Protein AF-A0A9N8E388-F1 (afdb_monomer)

pLDDT: mean 74.33, std 22.92, range [29.81, 98.12]

Sequence (323 aa):
MTFHPQQDTEYEIPTVVYIPETTLLSRWDPAPANSETKTVSWRGDSQSSLMSDISAVPESTATPPRAPRRSYSPPPKARKHHEVSRNSGVDIGSVPLVPVEFGSDNGKVVPLMECKSSLSSVLESQAGRPNGQVTAVFCIRREGCGSCRDHGNQLKELYEQFPHLNLFGVIKNAPIKNDAALSEFYSKHFPFPIYRDDQWDTFKFLGNRNLSIWKTLKCGKKLTKRYSDCKIKNALIGGDHFTQGGILLFDKNGMLRYVYYERYGDRLDVDALKWAIRDCEEGPGNNTLLRVERPPKLPKRHVSRDNFDKAVRRPRRRLSPAA

Organism: NCBI:txid568900

Solvent-accessible surface area (backbone atoms only — not comparable to full-atom values): 20342 Å² total; per-residue (Å²): 138,84,86,78,79,78,81,83,75,85,71,84,72,69,52,66,40,80,48,59,71,90,74,53,88,71,77,80,75,77,75,70,99,78,70,88,70,89,75,83,78,82,82,79,90,80,89,80,92,83,84,88,86,86,81,89,76,86,87,79,94,70,86,79,80,84,78,80,85,77,83,84,75,84,79,78,78,86,71,83,74,79,70,77,61,77,82,56,78,59,61,72,53,68,35,58,29,28,42,53,45,77,42,90,69,89,40,43,63,47,70,40,78,89,55,66,37,33,41,44,58,53,41,52,66,52,38,72,39,93,63,32,30,28,38,39,41,35,38,42,59,45,54,38,34,42,66,48,39,54,44,26,42,52,49,50,58,47,40,77,74,32,86,31,50,39,64,33,36,38,30,57,60,57,82,82,84,47,38,63,42,43,40,47,30,30,75,76,26,38,85,47,60,38,25,33,25,72,82,36,50,72,44,40,52,70,61,62,40,67,57,54,67,68,58,52,61,71,32,41,67,62,42,54,52,51,28,57,77,68,72,46,77,58,53,90,75,82,81,73,86,34,63,52,40,33,36,40,34,22,25,54,84,62,46,71,40,38,40,34,54,60,57,89,81,58,76,75,64,58,68,62,50,53,52,52,50,52,52,34,60,62,40,91,80,74,53,81,80,66,74,73,73,65,80,75,77,70,76,77,81,74,74,61,69,75,65,56,67,67,71,70,67,68,79,82,77,76,79,76,84,84,130

Secondary structure (DSSP, 8-state):
--------------SEEE--GGG------PPPTT----------------------------PPPPPP-PPPPPPP--PPP----GGG---GGG-EEEEEEE-TTTT-EEE-TT--EEHHHHHHHHHTSTT--EEEEEEES-TT-HHHHHHHHHHHHHHHH-TTEEEEEEEE----S-HHHHHHIIIII--S-EEEESS-HHHHHTT--B--HHHHHHHHHHHHHHHHHTTPPP--SSS-SSB--EEEEEETTS-EEEEEE--TTS---HHHHHHHHHHHHH-TTS-TTS----S---------THHHHHHH------PPPP-

InterPro domains:
  IPR013766 Thioredoxin domain [PS51352] (91-282)
  IPR032801 Peroxiredoxin-like 2A/B/C [PF13911] (157-263)
  IPR036249 Thioredoxin-like superfamily [SSF52833] (131-278)

Foldseek 3Di:
DDDDDDPPPPDPQPQKAFDDPVNQVPDDDPDPPPDDDPDPDDDDDDDDDDDDDDDDDDDDDDDDDDDDDDDDDDDDPDDPHPPQPPPLVFDQQQQWWWWWDQDPPPRAIDTPPVDIDGNVVVLLSQLPPVLAFKEKEWEQADLQALQSLLQLQLVVVLCVVRVNYHYEYEYEPDPCPDSPSNSCSCVPRHVHIYIYRDPCSLLSSVVQFWDDPVNCVVLVVLSVVVCVVVVHHHDPDDHDPTRWIWMWMAGSSRHTTMIRTDDPSDHPPSLVVVVSRVDSNCDPPPCPPVPDPDSPPDPPPCPPPVVVVVVPPDDPDPDDDDD

Nearest PDB structures (foldseek):
  2yzh-assembly1_D  TM=5.413E-01  e=3.251E-04  Aquifex aeolicus VF5
  4af2-assembly1_A  TM=5.109E-01  e=1.859E-02  Escherichia coli
  7aoi-assembly1_Ag  TM=4.912E-01  e=1.271E+00  Trypanosoma brucei
  7odr-assembly1_b  TM=4.033E-01  e=1.613E+00  Homo sapiens
  8oy6-assembly2_B  TM=3.335E-01  e=4.355E-01  Methanosarcina mazei Go1

Radius of gyration: 23.89 Å; Cα contacts (8 Å, |Δi|>4): 382; chains: 1; bounding box: 77×56×88 Å

Structure (mmCIF, N/CA/C/O backbone):
data_AF-A0A9N8E388-F1
#
_entry.id   AF-A0A9N8E388-F1
#
loop_
_atom_site.group_PDB
_atom_site.id
_atom_site.type_symbol
_atom_site.label_atom_id
_atom_site.label_alt_id
_atom_site.label_comp_id
_atom_site.label_asym_id
_atom_site.label_entity_id
_atom_site.label_seq_id
_atom_site.pdbx_PDB_ins_code
_atom_site.Cartn_x
_atom_site.Cartn_y
_atom_site.Cartn_z
_atom_site.occupancy
_atom_site.B_iso_or_equiv
_atom_site.auth_seq_id
_atom_site.auth_comp_id
_atom_site.auth_asym_id
_atom_site.auth_atom_id
_atom_site.pdbx_PDB_model_num
ATOM 1 N N . MET A 1 1 ? 34.944 -28.537 0.523 1.00 42.84 1 MET A N 1
ATOM 2 C CA . MET A 1 1 ? 33.803 -27.754 1.043 1.00 42.84 1 MET A CA 1
ATOM 3 C C . MET A 1 1 ? 32.580 -28.069 0.197 1.00 42.84 1 MET A C 1
ATOM 5 O O . MET A 1 1 ? 32.498 -27.622 -0.937 1.00 42.84 1 MET A O 1
ATOM 9 N N . THR A 1 2 ? 31.685 -28.910 0.702 1.00 33.47 2 THR A N 1
ATOM 10 C CA . THR A 1 2 ? 30.420 -29.281 0.055 1.00 33.47 2 THR A CA 1
ATOM 11 C C . THR A 1 2 ? 29.342 -28.285 0.473 1.00 33.47 2 THR A C 1
ATOM 13 O O . THR A 1 2 ? 28.989 -28.197 1.645 1.00 33.47 2 THR A O 1
ATOM 16 N N . PHE A 1 3 ? 28.844 -27.499 -0.481 1.00 30.95 3 PHE A N 1
ATOM 17 C CA . PHE A 1 3 ? 27.680 -26.638 -0.281 1.00 30.95 3 PHE A CA 1
ATOM 18 C C . PHE A 1 3 ? 26.434 -27.525 -0.189 1.00 30.95 3 PHE A C 1
ATOM 20 O O . PHE A 1 3 ? 26.051 -28.156 -1.174 1.00 30.95 3 PHE A O 1
ATOM 27 N N . HIS A 1 4 ? 25.800 -27.581 0.981 1.00 29.81 4 HIS A N 1
ATOM 28 C CA . HIS A 1 4 ? 24.459 -28.143 1.109 1.00 29.81 4 HIS A CA 1
ATOM 29 C C . HIS A 1 4 ? 23.441 -27.048 0.758 1.00 29.81 4 HIS A C 1
ATOM 31 O O . HIS A 1 4 ? 23.354 -26.060 1.489 1.00 29.81 4 HIS A O 1
ATOM 37 N N . PRO A 1 5 ? 22.687 -27.168 -0.350 1.00 35.00 5 PRO A N 1
ATOM 38 C CA . PRO A 1 5 ? 21.630 -26.219 -0.657 1.00 35.00 5 PRO A CA 1
ATOM 39 C C . PRO A 1 5 ? 20.547 -26.308 0.422 1.00 35.00 5 PRO A C 1
ATOM 41 O O . PRO A 1 5 ? 20.029 -27.387 0.717 1.00 35.00 5 PRO A O 1
ATOM 44 N N . GLN A 1 6 ? 20.221 -25.159 1.012 1.00 33.94 6 GLN A N 1
ATOM 45 C CA . GLN A 1 6 ? 19.081 -25.003 1.906 1.00 33.94 6 GLN A CA 1
ATOM 46 C C . GLN A 1 6 ? 17.828 -25.463 1.143 1.00 33.94 6 GLN A C 1
ATOM 48 O O . GLN A 1 6 ? 17.552 -24.977 0.046 1.00 33.94 6 GLN A O 1
ATOM 53 N N . GLN A 1 7 ? 17.117 -26.463 1.668 1.00 32.66 7 GLN A N 1
ATOM 54 C CA . GLN A 1 7 ? 15.894 -26.957 1.041 1.00 32.66 7 GLN A CA 1
ATOM 55 C C . GLN A 1 7 ? 14.805 -25.886 1.165 1.00 32.66 7 GLN A C 1
ATOM 57 O O . GLN A 1 7 ? 14.162 -25.759 2.208 1.00 32.66 7 GLN A O 1
ATOM 62 N N . ASP A 1 8 ? 14.598 -25.131 0.085 1.00 37.66 8 ASP A N 1
ATOM 63 C CA . ASP A 1 8 ? 13.437 -24.264 -0.113 1.00 37.66 8 ASP A CA 1
ATOM 64 C C . ASP A 1 8 ? 12.175 -25.138 -0.159 1.00 37.66 8 ASP A C 1
ATOM 66 O O . ASP A 1 8 ? 11.721 -25.593 -1.210 1.00 37.66 8 ASP A O 1
ATOM 70 N N . THR A 1 9 ? 11.608 -25.426 1.008 1.00 40.44 9 THR A N 1
ATOM 71 C CA . THR A 1 9 ? 10.282 -26.032 1.099 1.00 40.44 9 THR A CA 1
ATOM 72 C C . THR A 1 9 ? 9.258 -24.955 0.742 1.00 40.44 9 THR A C 1
ATOM 74 O O . THR A 1 9 ? 8.966 -24.057 1.529 1.00 40.44 9 THR A O 1
ATOM 77 N N . GLU A 1 10 ? 8.739 -25.003 -0.492 1.00 45.91 10 GLU A N 1
ATOM 78 C CA . GLU A 1 10 ? 7.668 -24.118 -0.967 1.00 45.91 10 GLU A CA 1
ATOM 79 C C . GLU A 1 10 ? 6.364 -24.407 -0.203 1.00 45.91 10 GLU A C 1
ATOM 81 O O . GLU A 1 10 ? 5.485 -25.143 -0.656 1.00 45.91 10 GLU A O 1
ATOM 86 N N . TYR A 1 11 ? 6.211 -23.819 0.980 1.00 47.59 11 TYR A N 1
ATOM 87 C CA . TYR A 1 11 ? 4.919 -23.765 1.650 1.00 47.59 11 TYR A CA 1
ATOM 88 C C . TYR A 1 11 ? 4.039 -22.714 0.959 1.00 47.59 11 TYR A C 1
ATOM 90 O O . TYR A 1 11 ? 4.364 -21.528 0.906 1.00 47.59 11 TYR A O 1
ATOM 98 N N . GLU A 1 12 ? 2.897 -23.145 0.415 1.00 57.31 12 GLU A N 1
ATOM 99 C CA . GLU A 1 12 ? 1.854 -22.241 -0.083 1.00 57.31 12 GLU A CA 1
ATOM 100 C C . GLU A 1 12 ? 1.223 -21.485 1.099 1.00 57.31 12 GLU A C 1
ATOM 102 O O . GLU A 1 12 ? 0.247 -21.946 1.697 1.00 57.31 12 GLU A O 1
ATOM 107 N N . ILE A 1 13 ? 1.775 -20.320 1.441 1.00 53.75 13 ILE A N 1
ATOM 108 C CA . ILE A 1 13 ? 1.192 -19.418 2.440 1.00 53.75 13 ILE A CA 1
ATOM 109 C C . ILE A 1 13 ? -0.169 -18.936 1.906 1.00 53.75 13 ILE A C 1
ATOM 111 O O . ILE A 1 13 ? -0.221 -18.449 0.768 1.00 53.75 13 ILE A O 1
ATOM 115 N N . PRO A 1 14 ? -1.279 -19.083 2.658 1.00 56.09 14 PRO A N 1
ATOM 116 C CA . PRO A 1 14 ? -2.571 -18.534 2.253 1.00 56.09 14 PRO A CA 1
ATOM 117 C C . PRO A 1 14 ? -2.446 -17.034 1.974 1.00 56.09 14 PRO A C 1
ATOM 119 O O . PRO A 1 14 ? -1.767 -16.315 2.700 1.00 56.09 14 PRO A O 1
ATOM 122 N N . THR A 1 15 ? -3.050 -16.578 0.875 1.00 74.38 15 THR A N 1
ATOM 123 C CA . THR A 1 15 ? -2.858 -15.206 0.390 1.00 74.38 15 THR A CA 1
ATOM 124 C C . THR A 1 15 ? -3.391 -14.173 1.377 1.00 74.38 15 THR A C 1
ATOM 126 O O . THR A 1 15 ? -2.763 -13.138 1.546 1.00 74.38 15 THR A O 1
ATOM 129 N N . VAL A 1 16 ? -4.504 -14.484 2.048 1.00 78.94 16 VAL A N 1
ATOM 130 C CA . VAL A 1 16 ? -5.107 -13.685 3.120 1.00 78.94 16 VAL A CA 1
ATOM 131 C C . VAL A 1 16 ? -5.056 -14.493 4.410 1.00 78.94 16 VAL A C 1
ATOM 133 O O . VAL A 1 16 ? -5.472 -15.656 4.432 1.00 78.94 16 VAL A O 1
ATOM 136 N N . VAL A 1 17 ? -4.546 -13.881 5.474 1.00 83.00 17 VAL A N 1
ATOM 137 C CA . VAL A 1 17 ? -4.451 -14.471 6.810 1.00 83.00 17 VAL A CA 1
ATOM 138 C C . VAL A 1 17 ? -5.286 -13.644 7.774 1.00 83.00 17 VAL A C 1
ATOM 140 O O . VAL A 1 17 ? -5.082 -12.439 7.879 1.00 83.00 17 VAL A O 1
ATOM 143 N N . TYR A 1 18 ? -6.227 -14.298 8.455 1.00 83.69 18 TYR A N 1
ATOM 144 C CA . TYR A 1 18 ? -7.001 -13.707 9.544 1.00 83.69 18 TYR A CA 1
ATOM 145 C C . TYR A 1 18 ? -6.153 -13.618 10.813 1.00 83.69 18 TYR A C 1
ATOM 147 O O . TYR A 1 18 ? -5.480 -14.590 11.173 1.00 83.69 18 TYR A O 1
ATOM 155 N N . ILE A 1 19 ? -6.219 -12.475 11.490 1.00 78.56 19 ILE A N 1
ATOM 156 C CA . ILE A 1 19 ? -5.588 -12.235 12.784 1.00 78.56 19 ILE A CA 1
ATOM 157 C C . ILE A 1 19 ? -6.694 -12.234 13.845 1.00 78.56 19 ILE A C 1
ATOM 159 O O . ILE A 1 19 ? -7.501 -11.306 13.870 1.00 78.56 19 ILE A O 1
ATOM 163 N N . PRO A 1 20 ? -6.783 -13.264 14.706 1.00 72.50 20 PRO A N 1
ATOM 164 C CA . PRO A 1 20 ? -7.783 -13.268 15.763 1.00 72.50 20 PRO A CA 1
ATOM 165 C C . PRO A 1 20 ? -7.450 -12.206 16.813 1.00 72.50 20 PRO A C 1
ATOM 167 O O . PRO A 1 20 ? -6.282 -11.997 17.141 1.00 72.50 20 PRO A O 1
ATOM 170 N N . GLU A 1 21 ? -8.486 -11.588 17.384 1.00 65.31 21 GLU A N 1
ATOM 171 C CA . GLU A 1 21 ? -8.380 -10.494 18.365 1.00 65.31 21 GLU A CA 1
ATOM 172 C C . GLU A 1 21 ? -7.495 -10.870 19.567 1.00 65.31 21 GLU A C 1
ATOM 174 O O . GLU A 1 21 ? -6.675 -10.078 20.017 1.00 65.31 21 GLU A O 1
ATOM 179 N N . THR A 1 22 ? -7.545 -12.132 20.006 1.00 61.56 22 THR A N 1
ATOM 180 C CA . THR A 1 22 ? -6.713 -12.662 21.103 1.00 61.56 22 THR A CA 1
ATOM 181 C C . THR A 1 22 ? -5.209 -12.667 20.810 1.00 61.56 22 THR A C 1
ATOM 183 O O . THR A 1 22 ? -4.402 -12.862 21.717 1.00 61.56 22 THR A O 1
ATOM 186 N N . THR A 1 23 ? -4.807 -12.479 19.549 1.00 56.19 23 THR A N 1
ATOM 187 C CA . THR A 1 23 ? -3.394 -12.406 19.148 1.00 56.19 23 THR A CA 1
ATOM 188 C C . THR A 1 23 ? -2.824 -10.997 19.277 1.00 56.19 23 THR A C 1
ATOM 190 O O . THR A 1 23 ? -1.608 -10.858 19.394 1.00 56.19 23 THR A O 1
ATOM 193 N N . LEU A 1 24 ? -3.680 -9.975 19.308 1.00 57.28 24 LEU A N 1
ATOM 194 C CA . LEU A 1 24 ? -3.303 -8.567 19.385 1.00 57.28 24 LEU A CA 1
ATOM 195 C C . LEU A 1 24 ? -3.504 -8.065 20.821 1.00 57.28 24 LEU A C 1
ATOM 197 O O . LEU A 1 24 ? -4.470 -7.377 21.127 1.00 57.28 24 LEU A O 1
ATOM 201 N N . LEU A 1 25 ? -2.601 -8.441 21.729 1.00 40.97 25 LEU A N 1
ATOM 202 C CA . LEU A 1 25 ? -2.662 -8.049 23.148 1.00 40.97 25 LEU A CA 1
ATOM 203 C C . LEU A 1 25 ? -2.158 -6.618 23.434 1.00 40.97 25 LEU A C 1
ATOM 205 O O . LEU A 1 25 ? -1.716 -6.325 24.541 1.00 40.97 25 LEU A O 1
ATOM 209 N N . SER A 1 26 ? -2.287 -5.707 22.474 1.00 46.31 26 SER A N 1
ATOM 210 C CA . SER A 1 26 ? -2.351 -4.268 22.737 1.00 46.31 26 SER A CA 1
ATOM 211 C C . SER A 1 26 ? -3.694 -3.771 22.216 1.00 46.31 26 SER A C 1
ATOM 213 O O . SER A 1 26 ? -3.826 -3.298 21.090 1.00 46.31 26 SER A O 1
ATOM 215 N N . ARG A 1 27 ? -4.739 -3.947 23.032 1.00 47.22 27 ARG A N 1
ATOM 216 C CA . ARG A 1 27 ? -6.011 -3.271 22.785 1.00 47.22 27 ARG A CA 1
ATOM 217 C C . ARG A 1 27 ? -5.717 -1.777 22.868 1.00 47.22 27 ARG A C 1
ATOM 219 O O . ARG A 1 27 ? -5.269 -1.295 23.904 1.00 47.22 27 ARG A O 1
ATOM 226 N N . TRP A 1 28 ? -5.872 -1.085 21.750 1.00 48.62 28 TRP A N 1
ATOM 227 C CA . TRP A 1 28 ? -5.819 0.363 21.733 1.00 48.62 28 TRP A CA 1
ATOM 228 C C . TRP A 1 28 ? -7.119 0.861 22.363 1.00 48.62 28 TRP A C 1
ATOM 230 O O . TRP A 1 28 ? -8.200 0.620 21.825 1.00 48.62 28 TRP A O 1
ATOM 240 N N . ASP A 1 29 ? -7.017 1.481 23.536 1.00 47.06 29 ASP A N 1
ATOM 241 C CA . ASP A 1 29 ? -8.126 2.232 24.106 1.00 47.06 29 ASP A CA 1
ATOM 242 C C . ASP A 1 29 ? -8.149 3.593 23.397 1.00 47.06 29 ASP A C 1
ATOM 244 O O . ASP A 1 29 ? -7.176 4.346 23.526 1.00 47.06 29 ASP A O 1
ATOM 248 N N . PRO A 1 30 ? -9.198 3.921 22.618 1.00 45.09 30 PRO A N 1
ATOM 249 C CA . PRO A 1 30 ? -9.295 5.229 21.996 1.00 45.09 30 PRO A CA 1
ATOM 250 C C . PRO A 1 30 ? -9.172 6.312 23.061 1.00 45.09 30 PRO A C 1
ATOM 252 O O . PRO A 1 30 ? -9.880 6.281 24.072 1.00 45.09 30 PRO A O 1
ATOM 255 N N . ALA A 1 31 ? -8.277 7.277 22.831 1.00 38.03 31 ALA A N 1
ATOM 256 C CA . ALA A 1 31 ? -8.221 8.471 23.658 1.00 38.03 31 ALA A CA 1
ATOM 257 C C . ALA A 1 31 ? -9.630 9.098 23.708 1.00 38.03 31 ALA A C 1
ATOM 259 O O . ALA A 1 31 ? -10.324 9.117 22.683 1.00 38.03 31 ALA A O 1
ATOM 260 N N . PRO A 1 32 ? -10.092 9.580 24.876 1.00 39.53 32 PRO A N 1
ATOM 261 C CA . PRO A 1 32 ? -11.394 10.229 24.973 1.00 39.53 32 PRO A CA 1
ATOM 262 C C . PRO A 1 32 ? -11.470 11.351 23.935 1.00 39.53 32 PRO A C 1
ATOM 264 O O . PRO A 1 32 ? -10.478 12.050 23.723 1.00 39.53 32 PRO A O 1
ATOM 267 N N . ALA A 1 33 ? -12.635 11.511 23.300 1.00 40.50 33 ALA A N 1
ATOM 268 C CA . ALA A 1 33 ? -12.911 12.359 22.130 1.00 40.50 33 ALA A CA 1
ATOM 269 C C . ALA A 1 33 ? -12.681 13.883 22.323 1.00 40.50 33 ALA A C 1
ATOM 271 O O . ALA A 1 33 ? -13.230 14.701 21.590 1.00 40.50 33 ALA A O 1
ATOM 272 N N . ASN A 1 34 ? -11.876 14.275 23.309 1.00 39.25 34 ASN A N 1
ATOM 273 C CA . ASN A 1 34 ? -11.725 15.621 23.834 1.00 39.25 34 ASN A CA 1
ATOM 274 C C . ASN A 1 34 ? -10.286 16.152 23.672 1.00 39.25 34 ASN A C 1
ATOM 276 O O . ASN A 1 34 ? -9.997 17.250 24.140 1.00 39.25 34 ASN A O 1
ATOM 280 N N . SER A 1 35 ? -9.360 15.397 23.066 1.00 38.34 35 SER A N 1
ATOM 281 C CA . SER A 1 35 ? -8.012 15.899 22.776 1.00 38.34 35 SER A CA 1
ATOM 282 C C . SER A 1 35 ? -8.005 16.664 21.451 1.00 38.34 35 SER A C 1
ATOM 284 O O . SER A 1 35 ? -8.210 16.069 20.394 1.00 38.34 35 SER A O 1
ATOM 286 N N . GLU A 1 36 ? -7.750 17.972 21.499 1.00 37.44 36 GLU A N 1
ATOM 287 C CA . GLU A 1 36 ? -7.559 18.828 20.322 1.00 37.44 36 GLU A CA 1
ATOM 288 C C . GLU A 1 36 ? -6.321 18.394 19.517 1.00 37.44 36 GLU A C 1
ATOM 290 O O . GLU A 1 36 ? -5.212 18.903 19.683 1.00 37.44 36 GLU A O 1
ATOM 295 N N . THR A 1 37 ? -6.485 17.436 18.611 1.00 40.16 37 THR A N 1
ATOM 296 C CA . THR A 1 37 ? -5.501 17.172 17.560 1.00 40.16 37 THR A CA 1
ATOM 297 C C . THR A 1 37 ? -5.635 18.240 16.480 1.00 40.16 37 THR A C 1
ATOM 299 O O . THR A 1 37 ? -6.716 18.412 15.917 1.00 40.16 37 THR A O 1
ATOM 302 N N . LYS A 1 38 ? -4.541 18.943 16.152 1.00 36.78 38 LYS A N 1
ATOM 303 C CA . LYS A 1 38 ? -4.468 19.816 14.968 1.00 36.78 38 LYS A CA 1
ATOM 304 C C . LYS A 1 38 ? -4.663 18.969 13.709 1.00 36.78 38 LYS A C 1
ATOM 306 O O . LYS A 1 38 ? -3.724 18.359 13.205 1.00 36.78 38 LYS A O 1
ATOM 311 N N . THR A 1 39 ? -5.892 18.921 13.215 1.00 37.78 39 THR A N 1
ATOM 312 C CA . THR A 1 39 ? -6.255 18.213 11.991 1.00 37.78 39 THR A CA 1
ATOM 313 C C . THR A 1 39 ? -5.678 18.961 10.792 1.00 37.78 39 THR A C 1
ATOM 315 O O . THR A 1 39 ? -6.103 20.072 10.477 1.00 37.78 39 THR A O 1
ATOM 318 N N . VAL A 1 40 ? -4.710 18.364 10.098 1.00 39.12 40 VAL A N 1
ATOM 319 C CA . VAL A 1 40 ? -4.288 18.840 8.774 1.00 39.12 40 VAL A CA 1
ATOM 320 C C . VAL A 1 40 ? -5.409 18.483 7.797 1.00 39.12 40 VAL A C 1
ATOM 322 O O . VAL A 1 40 ? -5.609 17.314 7.464 1.00 39.12 40 VAL A O 1
ATOM 325 N N . SER A 1 41 ? -6.211 19.474 7.396 1.00 37.25 41 SER A N 1
ATOM 326 C CA . SER A 1 41 ? -7.317 19.250 6.464 1.00 37.25 41 SER A CA 1
ATOM 327 C C . SER A 1 41 ? -6.773 19.046 5.050 1.00 37.25 41 SER A C 1
ATOM 329 O O . SER A 1 41 ? -6.273 19.985 4.430 1.00 37.25 41 SER A O 1
ATOM 331 N N . TRP A 1 42 ? -6.913 17.838 4.516 1.00 39.81 42 TRP A N 1
ATOM 332 C CA . TRP A 1 42 ? -6.645 17.551 3.110 1.00 39.81 42 TRP A CA 1
ATOM 333 C C . TRP A 1 42 ? -7.833 18.036 2.269 1.00 39.81 42 TRP A C 1
ATOM 335 O O . TRP A 1 42 ? -8.851 17.351 2.183 1.00 39.81 42 TRP A O 1
ATOM 345 N N . ARG A 1 43 ? -7.736 19.228 1.665 1.00 32.38 43 ARG A N 1
ATOM 346 C CA . ARG A 1 43 ? -8.696 19.667 0.639 1.00 32.38 43 ARG A CA 1
ATOM 347 C C . ARG A 1 43 ? -8.290 19.077 -0.707 1.00 32.38 43 ARG A C 1
ATOM 349 O O . ARG A 1 43 ? -7.409 19.599 -1.379 1.00 32.38 43 ARG A O 1
ATOM 356 N N . GLY A 1 44 ? -8.923 17.970 -1.078 1.00 35.00 44 GLY A N 1
ATOM 357 C CA . GLY A 1 44 ? -8.998 17.546 -2.471 1.00 35.00 44 GLY A CA 1
ATOM 358 C C . GLY A 1 44 ? -10.199 18.226 -3.116 1.00 35.00 44 GLY A C 1
ATOM 359 O O . GLY A 1 44 ? -11.330 17.805 -2.886 1.00 35.00 44 GLY A O 1
ATOM 360 N N . ASP A 1 45 ? -9.967 19.283 -3.890 1.00 33.69 45 ASP A N 1
ATOM 361 C CA . ASP A 1 45 ? -11.013 19.895 -4.705 1.00 33.69 45 ASP A CA 1
ATOM 362 C C . ASP A 1 45 ? -11.292 18.997 -5.916 1.00 33.69 45 ASP A C 1
ATOM 364 O O . ASP A 1 45 ? -10.443 18.772 -6.779 1.00 33.69 45 ASP A O 1
ATOM 368 N N . SER A 1 46 ? -12.494 18.430 -5.976 1.00 35.38 46 SER A N 1
ATOM 369 C CA . SER A 1 46 ? -13.011 17.727 -7.152 1.00 35.38 46 SER A CA 1
ATOM 370 C C . SER A 1 46 ? -14.524 17.932 -7.216 1.00 35.38 46 SER A C 1
ATOM 372 O O . SER A 1 46 ? -15.292 17.172 -6.633 1.00 35.38 46 SER A O 1
ATOM 374 N N . GLN A 1 47 ? -14.957 18.997 -7.899 1.00 36.69 47 GLN A N 1
ATOM 375 C CA . GLN A 1 47 ? -16.356 19.224 -8.268 1.00 36.69 47 GLN A CA 1
ATOM 376 C C . GLN A 1 47 ? -16.610 18.845 -9.735 1.00 36.69 47 GLN A C 1
ATOM 378 O O . GLN A 1 47 ? -15.899 19.294 -10.631 1.00 36.69 47 GLN A O 1
ATOM 383 N N . SER A 1 48 ? -17.660 18.057 -9.970 1.00 37.22 48 SER A N 1
ATOM 384 C CA . SER A 1 48 ? -18.693 18.206 -11.025 1.00 37.22 48 SER A CA 1
ATOM 385 C C . SER A 1 48 ? -19.588 16.956 -10.947 1.00 37.22 48 SER A C 1
ATOM 387 O O . SER A 1 48 ? -19.111 15.839 -11.088 1.00 37.22 48 SER A O 1
ATOM 389 N N . SER A 1 49 ? -20.808 17.028 -10.406 1.00 42.22 49 SER A N 1
ATOM 390 C CA . SER A 1 49 ? -22.051 17.544 -11.006 1.00 42.22 49 SER A CA 1
ATOM 391 C C . SER A 1 49 ? -22.370 16.923 -12.368 1.00 42.22 49 SER A C 1
ATOM 393 O O . SER A 1 49 ? -21.836 17.373 -13.377 1.00 42.22 49 SER A O 1
ATOM 395 N N . LEU A 1 50 ? -23.272 15.931 -12.380 1.00 40.72 50 LEU A N 1
ATOM 396 C CA . LEU A 1 50 ? -24.196 15.666 -13.490 1.00 40.72 50 LEU A CA 1
ATOM 397 C C . LEU A 1 50 ? -25.372 14.775 -13.037 1.00 40.72 50 LEU A C 1
ATOM 399 O O . LEU A 1 50 ? -25.230 13.582 -12.804 1.00 40.72 50 LEU A O 1
ATOM 403 N N . MET A 1 51 ? -26.501 15.465 -12.874 1.00 34.16 51 MET A N 1
ATOM 404 C CA . MET A 1 51 ? -27.894 15.156 -13.225 1.00 34.16 51 MET A CA 1
ATOM 405 C C . MET A 1 51 ? -28.516 13.767 -12.976 1.00 34.16 51 MET A C 1
ATOM 407 O O . MET A 1 51 ? -28.133 12.732 -13.511 1.00 34.16 51 MET A O 1
ATOM 411 N N . SER A 1 52 ? -29.600 13.877 -12.209 1.00 45.91 52 SER A N 1
ATOM 412 C CA . SER A 1 52 ? -30.838 13.107 -12.126 1.00 45.91 52 SER A CA 1
ATOM 413 C C . SER A 1 52 ? -31.413 12.590 -13.451 1.00 45.91 52 SER A C 1
ATOM 415 O O . SER A 1 52 ? -31.431 13.316 -14.439 1.00 45.91 52 SER A O 1
ATOM 417 N N . ASP A 1 53 ? -31.934 11.357 -13.424 1.00 39.50 53 ASP A N 1
ATOM 418 C CA . ASP A 1 53 ? -33.356 11.027 -13.659 1.00 39.50 53 ASP A CA 1
ATOM 419 C C . ASP A 1 53 ? -33.546 9.498 -13.614 1.00 39.50 53 ASP A C 1
ATOM 421 O O . ASP A 1 53 ? -33.071 8.764 -14.480 1.00 39.50 53 ASP A O 1
ATOM 425 N N . ILE A 1 54 ? -34.238 8.992 -12.585 1.00 42.56 54 ILE A N 1
ATOM 426 C CA . ILE A 1 54 ? -34.590 7.568 -12.457 1.00 42.56 54 ILE A CA 1
ATOM 427 C C . ILE A 1 54 ? -36.097 7.437 -12.670 1.00 42.56 54 ILE A C 1
ATOM 429 O O . ILE A 1 54 ? -36.897 7.797 -11.809 1.00 42.56 54 ILE A O 1
ATOM 433 N N . SER A 1 55 ? -36.472 6.912 -13.836 1.00 45.16 55 SER A N 1
ATOM 434 C CA . SER A 1 55 ? -37.834 6.465 -14.129 1.00 45.16 55 SER A CA 1
ATOM 435 C C . SER A 1 55 ? -38.094 5.103 -13.482 1.00 45.16 55 SER A C 1
ATOM 437 O O . SER A 1 55 ? -37.277 4.188 -13.582 1.00 45.16 55 SER A O 1
ATOM 439 N N . ALA A 1 56 ? -39.246 4.979 -12.824 1.00 42.84 56 ALA A N 1
ATOM 440 C CA . ALA A 1 56 ? -39.715 3.750 -12.199 1.00 42.84 56 ALA A CA 1
ATOM 441 C C . ALA A 1 56 ? -40.007 2.656 -13.245 1.00 42.84 56 ALA A C 1
ATOM 443 O O . ALA A 1 56 ? -40.675 2.903 -14.250 1.00 42.84 56 ALA A O 1
ATOM 444 N N . VAL A 1 57 ? -39.529 1.438 -12.981 1.00 53.88 57 VAL A N 1
ATOM 445 C CA . VAL A 1 57 ? -39.804 0.221 -13.762 1.00 53.88 57 VAL A CA 1
ATOM 446 C C . VAL A 1 57 ? -40.804 -0.640 -12.977 1.00 53.88 57 VAL A C 1
ATOM 448 O O . VAL A 1 57 ? -40.635 -0.772 -11.763 1.00 53.88 57 VAL A O 1
ATOM 451 N N . PRO A 1 58 ? -41.834 -1.229 -13.615 1.00 48.97 58 PRO A N 1
ATOM 452 C CA . PRO A 1 58 ? -42.813 -2.056 -12.921 1.00 48.97 58 PRO A CA 1
ATOM 453 C C . PRO A 1 58 ? -42.236 -3.403 -12.468 1.00 48.97 58 PRO A C 1
ATOM 455 O O . PRO A 1 58 ? -41.442 -4.051 -13.152 1.00 48.97 58 PRO A O 1
ATOM 458 N N . GLU A 1 59 ? -42.686 -3.805 -11.286 1.00 42.44 59 GLU A N 1
ATOM 459 C CA . GLU A 1 59 ? -42.293 -4.989 -10.534 1.00 42.44 59 GLU A CA 1
ATOM 460 C C . GLU A 1 59 ? -42.838 -6.268 -11.199 1.00 42.44 59 GLU A C 1
ATOM 462 O O . GLU A 1 59 ? -44.046 -6.488 -11.284 1.00 42.44 59 GLU A O 1
ATOM 467 N N . SER A 1 60 ? -41.938 -7.112 -11.714 1.00 50.78 60 SER A N 1
ATOM 468 C CA . SER A 1 60 ? -42.268 -8.398 -12.339 1.00 50.78 60 SER A CA 1
ATOM 469 C C . SER A 1 60 ? -42.159 -9.531 -11.316 1.00 50.78 60 SER A C 1
ATOM 471 O O . SER A 1 60 ? -41.063 -9.972 -10.966 1.00 50.78 60 SER A O 1
ATOM 473 N N . THR A 1 61 ? -43.303 -10.052 -10.881 1.00 49.50 61 THR A N 1
ATOM 474 C CA . THR A 1 61 ? -43.438 -11.220 -10.003 1.00 49.50 61 THR A CA 1
ATOM 475 C C . THR A 1 61 ? -43.239 -12.528 -10.779 1.00 49.50 61 THR A C 1
ATOM 477 O O . THR A 1 61 ? -44.186 -13.168 -11.225 1.00 49.50 61 THR A O 1
ATOM 480 N N . ALA A 1 62 ? -41.986 -12.968 -10.921 1.00 57.50 62 ALA A N 1
ATOM 481 C CA . ALA A 1 62 ? -41.669 -14.316 -11.398 1.00 57.50 62 ALA A CA 1
ATOM 482 C C . ALA A 1 62 ? -40.783 -15.053 -10.385 1.00 57.50 62 ALA A C 1
ATOM 484 O O . ALA A 1 62 ? -39.671 -14.630 -10.072 1.00 57.50 62 ALA A O 1
ATOM 485 N N . THR A 1 63 ? -41.288 -16.169 -9.859 1.00 59.72 63 THR A N 1
ATOM 486 C CA . THR A 1 63 ? -40.576 -17.027 -8.906 1.00 59.72 63 THR A CA 1
ATOM 487 C C . THR A 1 63 ? -39.436 -17.774 -9.614 1.00 59.72 63 THR A C 1
ATOM 489 O O . THR A 1 63 ? -39.692 -18.454 -10.611 1.00 59.72 63 THR A O 1
ATOM 492 N N . PRO A 1 64 ? -38.180 -17.699 -9.134 1.00 53.84 64 PRO A N 1
ATOM 493 C CA . PRO A 1 64 ? -37.063 -18.367 -9.791 1.00 53.84 64 PRO A CA 1
ATOM 494 C C . PRO A 1 64 ? -37.075 -19.888 -9.544 1.00 53.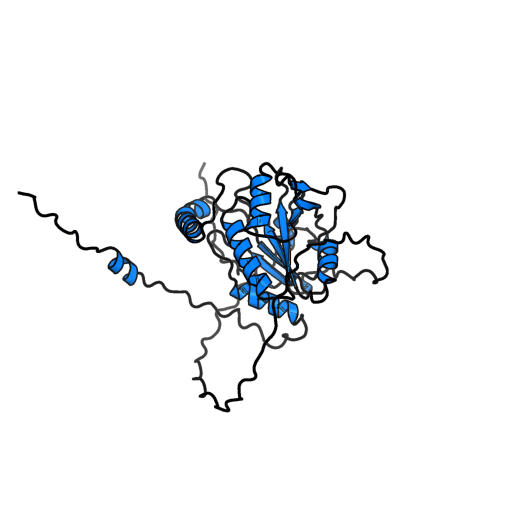84 64 PRO A C 1
ATOM 496 O O . PRO A 1 64 ? -37.458 -20.346 -8.462 1.00 53.84 64 PRO A O 1
ATOM 499 N N . PRO A 1 65 ? -36.621 -20.696 -10.521 1.00 54.25 65 PRO A N 1
ATOM 500 C CA . PRO A 1 65 ? -36.554 -22.143 -10.388 1.00 54.25 65 PRO A CA 1
ATOM 501 C C . PRO A 1 65 ? -35.526 -22.571 -9.334 1.00 54.25 65 PRO A C 1
ATOM 503 O O . PRO A 1 65 ? -34.429 -22.023 -9.210 1.00 54.25 65 PRO A O 1
ATOM 506 N N . ARG A 1 66 ? -35.905 -23.601 -8.575 1.00 46.16 66 ARG A N 1
ATOM 507 C CA . ARG A 1 66 ? -35.143 -24.179 -7.465 1.00 46.16 66 ARG A CA 1
ATOM 508 C C . ARG A 1 66 ? -33.805 -24.736 -7.967 1.00 46.16 66 ARG A C 1
ATOM 510 O O . ARG A 1 66 ? -33.777 -25.683 -8.751 1.00 46.16 66 ARG A O 1
ATOM 517 N N . ALA A 1 67 ? -32.701 -24.156 -7.501 1.00 44.66 67 ALA A N 1
ATOM 518 C CA . ALA A 1 67 ? -31.355 -24.572 -7.885 1.00 44.66 67 ALA A CA 1
ATOM 519 C C . ALA A 1 67 ? -31.059 -26.035 -7.472 1.00 44.66 67 ALA A C 1
ATOM 521 O O . ALA A 1 67 ? -31.476 -26.467 -6.390 1.00 44.66 67 ALA A O 1
ATOM 522 N N . PRO A 1 68 ? -30.319 -26.806 -8.293 1.00 47.47 68 PRO A N 1
ATOM 523 C CA . PRO A 1 68 ? -29.974 -28.188 -7.985 1.00 47.47 68 PRO A CA 1
ATOM 524 C C . PRO A 1 68 ? -29.059 -28.281 -6.757 1.00 47.47 68 PRO A C 1
ATOM 526 O O . PRO A 1 68 ? -28.084 -27.537 -6.620 1.00 47.47 68 PRO A O 1
ATOM 529 N N . ARG A 1 69 ? -29.370 -29.237 -5.870 1.00 37.88 69 ARG A N 1
ATOM 530 C CA . ARG A 1 69 ? -28.565 -29.574 -4.688 1.00 37.88 69 ARG A CA 1
ATOM 531 C C . ARG A 1 69 ? -27.155 -29.976 -5.124 1.00 37.88 69 ARG A C 1
ATOM 533 O O . ARG A 1 69 ? -26.965 -31.021 -5.739 1.00 37.88 69 ARG A O 1
ATOM 540 N N . ARG A 1 70 ? -26.163 -29.149 -4.786 1.00 37.28 70 ARG A N 1
ATOM 541 C CA . ARG A 1 70 ? -24.745 -29.480 -4.963 1.00 37.28 70 ARG A CA 1
ATOM 542 C C . ARG A 1 70 ? -24.341 -30.548 -3.949 1.00 37.28 70 ARG A C 1
ATOM 544 O O . ARG A 1 70 ? -24.543 -30.378 -2.750 1.00 37.28 70 ARG A O 1
ATOM 551 N N . SER A 1 71 ? -23.771 -31.642 -4.448 1.00 35.19 71 SER A N 1
ATOM 552 C CA . SER A 1 71 ? -23.160 -32.698 -3.644 1.00 35.19 71 SER A CA 1
ATOM 553 C C . SER A 1 71 ? -21.933 -32.160 -2.908 1.00 35.19 71 SER A C 1
ATOM 555 O O . SER A 1 71 ? -21.042 -31.567 -3.520 1.00 35.19 71 SER A O 1
ATOM 557 N N . TYR A 1 72 ? -21.902 -32.376 -1.599 1.00 37.84 72 TYR A N 1
ATOM 558 C CA . TYR A 1 72 ? -20.848 -31.923 -0.702 1.00 37.84 72 TYR A CA 1
ATOM 559 C C . TYR A 1 72 ? -19.623 -32.845 -0.818 1.00 37.84 72 TYR A C 1
ATOM 561 O O . TYR A 1 72 ? -19.742 -34.056 -0.640 1.00 37.84 72 TYR A O 1
ATOM 569 N N . SER A 1 73 ? -18.447 -32.274 -1.080 1.00 33.81 73 SER A N 1
ATOM 570 C CA . SER A 1 73 ? -17.163 -32.962 -0.898 1.00 33.81 73 SER A CA 1
ATOM 571 C C . SER A 1 73 ? -16.569 -32.529 0.443 1.00 33.81 73 SER A C 1
ATOM 573 O O . SER A 1 73 ? -16.537 -31.325 0.713 1.00 33.81 73 SER A O 1
ATOM 575 N N . PRO A 1 74 ? -16.084 -33.455 1.288 1.00 32.28 74 PRO A N 1
ATOM 576 C CA . PRO A 1 74 ? -15.549 -33.107 2.598 1.00 32.28 74 PRO A CA 1
ATOM 577 C C . PRO A 1 74 ? -14.335 -32.166 2.477 1.00 32.28 74 PRO A C 1
ATOM 579 O O . PRO A 1 74 ? -13.526 -32.299 1.549 1.00 32.28 74 PRO A O 1
ATOM 582 N N . PRO A 1 75 ? -14.180 -31.201 3.402 1.00 32.44 75 PRO A N 1
ATOM 583 C CA . PRO A 1 75 ? -13.128 -30.203 3.323 1.00 32.44 75 PRO A CA 1
ATOM 584 C C . PRO A 1 75 ? -11.740 -30.842 3.502 1.00 32.44 75 PRO A C 1
ATOM 586 O O . PRO A 1 75 ? -11.551 -31.725 4.342 1.00 32.44 75 PRO A O 1
ATOM 589 N N . PRO A 1 76 ? -10.719 -30.381 2.757 1.00 36.97 76 PRO A N 1
ATOM 590 C CA . PRO A 1 76 ? -9.343 -30.809 2.977 1.00 36.97 76 PRO A CA 1
ATOM 591 C C . PRO A 1 76 ? -8.894 -30.398 4.382 1.00 36.97 76 PRO A C 1
ATOM 593 O O . PRO A 1 76 ? -9.145 -29.265 4.792 1.00 36.97 76 PRO A O 1
ATOM 596 N N . LYS A 1 77 ? -8.195 -31.299 5.084 1.00 33.09 77 LYS A N 1
ATOM 597 C CA . LYS A 1 77 ? -7.645 -31.112 6.440 1.00 33.09 77 LYS A CA 1
ATOM 598 C C . LYS A 1 77 ? -7.114 -29.683 6.652 1.00 33.09 77 LYS A C 1
ATOM 600 O O . LYS A 1 77 ? -6.438 -29.131 5.777 1.00 33.09 77 LYS A O 1
ATOM 605 N N . ALA A 1 78 ? -7.481 -29.064 7.776 1.00 35.12 78 ALA A N 1
ATOM 606 C CA . ALA A 1 78 ? -7.017 -27.736 8.174 1.00 35.12 78 ALA A CA 1
ATOM 607 C C . ALA A 1 78 ? -5.480 -27.703 8.148 1.00 35.12 78 ALA A C 1
ATOM 609 O O . ALA A 1 78 ? -4.823 -28.435 8.885 1.00 35.12 78 ALA A O 1
ATOM 610 N N . ARG A 1 79 ? -4.903 -26.917 7.229 1.00 46.25 79 ARG A N 1
ATOM 611 C CA . ARG A 1 79 ? -3.460 -26.650 7.216 1.00 46.25 79 ARG A CA 1
ATOM 612 C C . ARG A 1 79 ? -3.165 -25.758 8.420 1.00 46.25 79 ARG A C 1
ATOM 614 O O . ARG A 1 79 ? -3.936 -24.836 8.674 1.00 46.25 79 ARG A O 1
ATOM 621 N N . LYS A 1 80 ? -2.075 -26.046 9.139 1.00 42.16 80 LYS A N 1
ATOM 622 C CA . LYS A 1 80 ? -1.586 -25.224 10.256 1.00 42.16 80 LYS A CA 1
ATOM 623 C C . LYS A 1 80 ? -1.575 -23.762 9.805 1.00 42.16 80 LYS A C 1
ATOM 625 O O . LYS A 1 80 ? -0.931 -23.442 8.806 1.00 42.16 80 LYS A O 1
ATOM 630 N N . HIS A 1 81 ? -2.355 -22.922 10.479 1.00 44.31 81 HIS A N 1
ATOM 631 C CA . HIS A 1 81 ? -2.342 -21.488 10.237 1.00 44.31 81 HIS A CA 1
ATOM 632 C C . HIS A 1 81 ? -0.910 -21.013 10.486 1.00 44.31 81 HIS A C 1
ATOM 634 O O . HIS A 1 81 ? -0.334 -21.327 11.526 1.00 44.31 81 HIS A O 1
ATOM 640 N N . HIS A 1 82 ? -0.313 -20.340 9.501 1.00 48.62 82 HIS A N 1
ATOM 641 C CA . HIS A 1 82 ? 0.918 -19.600 9.732 1.00 48.62 82 HIS A CA 1
ATOM 642 C C . HIS A 1 82 ? 0.556 -18.531 10.755 1.00 48.62 82 HIS A C 1
ATOM 644 O O . HIS A 1 82 ? -0.161 -17.586 10.431 1.00 48.62 82 HIS A O 1
ATOM 650 N N . GLU A 1 83 ? 0.969 -18.746 11.999 1.00 54.62 83 GLU A N 1
ATOM 651 C CA . GLU A 1 83 ? 0.909 -17.734 13.038 1.00 54.62 83 GLU A CA 1
ATOM 652 C C . GLU A 1 83 ? 1.690 -16.542 12.489 1.00 54.62 83 GLU A C 1
ATOM 654 O O . GLU A 1 83 ? 2.888 -16.654 12.203 1.00 54.62 83 GLU A O 1
ATOM 659 N N . VAL A 1 84 ? 0.979 -15.450 12.188 1.00 56.69 84 VAL A N 1
ATOM 660 C CA . VAL A 1 84 ? 1.622 -14.210 11.759 1.00 56.69 84 VAL A CA 1
ATOM 661 C C . VAL A 1 84 ? 2.654 -13.889 12.818 1.00 56.69 84 VAL A C 1
ATOM 663 O O . VAL A 1 84 ? 2.346 -13.869 14.006 1.00 56.69 84 VAL A O 1
ATOM 666 N N . SER A 1 85 ? 3.897 -13.796 12.357 1.00 51.16 85 SER A N 1
ATOM 667 C CA . SER A 1 85 ? 5.099 -13.898 13.168 1.00 51.16 85 SER A CA 1
ATOM 668 C C . SER A 1 85 ? 5.073 -12.901 14.329 1.00 51.16 85 SER A C 1
ATOM 670 O O . SER A 1 85 ? 5.564 -11.778 14.199 1.00 51.16 85 SER A O 1
ATOM 672 N N . ARG A 1 86 ? 4.598 -13.359 15.497 1.00 56.06 86 ARG A N 1
ATOM 673 C CA . ARG A 1 86 ? 4.799 -12.717 16.808 1.00 56.06 86 ARG A CA 1
ATOM 674 C C . ARG A 1 86 ? 6.278 -12.400 17.067 1.00 56.06 86 ARG A C 1
ATOM 676 O O . ARG A 1 86 ? 6.597 -11.536 17.870 1.00 56.06 86 ARG A O 1
ATOM 683 N N . ASN A 1 87 ? 7.184 -13.042 16.330 1.00 56.91 87 ASN A N 1
ATOM 684 C CA . ASN A 1 87 ? 8.626 -12.878 16.462 1.00 56.91 87 ASN A CA 1
ATOM 685 C C . ASN A 1 87 ? 9.189 -11.594 15.838 1.00 56.91 87 ASN A C 1
ATOM 687 O O . ASN A 1 87 ? 10.391 -11.382 15.949 1.00 56.91 87 ASN A O 1
ATOM 691 N N . SER A 1 88 ? 8.393 -10.753 15.162 1.00 72.62 88 SER A N 1
ATOM 692 C CA . SER A 1 88 ? 8.951 -9.481 14.672 1.00 72.62 88 SER A CA 1
ATOM 693 C C . SER A 1 88 ? 9.258 -8.508 15.816 1.00 72.62 88 SER A C 1
ATOM 695 O O . SER A 1 88 ? 10.129 -7.660 15.655 1.00 72.62 88 SER A O 1
ATOM 697 N N . GLY A 1 89 ? 8.569 -8.628 16.961 1.00 84.19 89 GLY A N 1
ATOM 698 C CA . GLY A 1 89 ? 8.682 -7.680 18.074 1.00 84.19 89 GLY A CA 1
ATOM 699 C C . GLY A 1 89 ? 8.214 -6.260 17.729 1.00 84.19 89 GLY A C 1
ATOM 700 O O . GLY A 1 89 ? 8.399 -5.353 18.532 1.00 84.19 89 GLY A O 1
ATOM 701 N N . VAL A 1 90 ? 7.631 -6.059 16.541 1.00 87.31 90 VAL A N 1
ATOM 702 C CA . VAL A 1 90 ? 7.157 -4.761 16.060 1.00 87.31 90 VAL A CA 1
ATOM 703 C C . VAL A 1 90 ? 5.694 -4.598 16.445 1.00 87.31 90 VAL A C 1
ATOM 705 O O . VAL A 1 90 ? 4.840 -5.356 15.979 1.00 87.31 90 VAL A O 1
ATOM 708 N N . ASP A 1 91 ? 5.400 -3.582 17.251 1.00 92.19 91 ASP A N 1
ATOM 709 C CA . ASP A 1 91 ? 4.034 -3.102 17.433 1.00 92.19 91 ASP A CA 1
ATOM 710 C C . ASP A 1 91 ? 3.624 -2.284 16.202 1.00 92.19 91 ASP A C 1
ATOM 712 O O . ASP A 1 91 ? 4.100 -1.166 15.989 1.00 92.19 91 ASP A O 1
ATOM 716 N N . ILE A 1 92 ? 2.745 -2.859 15.379 1.00 93.56 92 ILE A N 1
ATOM 717 C CA . ILE A 1 92 ? 2.324 -2.273 14.104 1.00 93.56 92 ILE A CA 1
ATOM 718 C C . ILE A 1 92 ? 1.654 -0.905 14.280 1.00 93.56 92 ILE A C 1
ATOM 720 O O . ILE A 1 92 ? 1.829 -0.041 13.425 1.00 93.56 92 ILE A O 1
ATOM 724 N N . GLY A 1 93 ? 0.946 -0.673 15.392 1.00 92.94 93 GLY A N 1
ATOM 725 C CA . GLY A 1 93 ? 0.292 0.611 15.663 1.00 92.94 93 GLY A CA 1
ATOM 726 C C . GLY A 1 93 ? 1.291 1.741 15.926 1.00 92.94 93 GLY A C 1
ATOM 727 O O . GLY A 1 93 ? 1.052 2.894 15.562 1.00 92.94 93 GLY A O 1
ATOM 728 N N . SER A 1 94 ? 2.452 1.394 16.487 1.00 95.12 94 SER A N 1
ATOM 729 C CA . SER A 1 94 ? 3.514 2.336 16.851 1.00 95.12 94 SER A CA 1
ATOM 730 C C . SER A 1 94 ? 4.395 2.789 15.680 1.00 95.12 94 SER A C 1
ATOM 732 O O . SER A 1 94 ? 5.203 3.702 15.855 1.00 95.12 94 SER A O 1
ATOM 734 N N . VAL A 1 95 ? 4.254 2.184 14.491 1.00 95.38 95 VAL A N 1
ATOM 735 C CA . VAL A 1 95 ? 5.144 2.453 13.352 1.00 95.38 95 VAL A CA 1
ATOM 736 C C . VAL A 1 95 ? 5.106 3.938 12.978 1.00 95.38 95 VAL A C 1
ATOM 738 O O . VAL A 1 95 ? 4.033 4.444 12.641 1.00 95.38 95 VAL A O 1
ATOM 741 N N . PRO A 1 96 ? 6.249 4.650 13.006 1.00 96.00 96 PRO A N 1
ATOM 742 C CA . PRO A 1 96 ? 6.295 6.059 12.654 1.00 96.00 96 PRO A CA 1
ATOM 743 C C . PRO A 1 96 ? 6.193 6.231 11.137 1.00 96.00 96 PRO A C 1
ATOM 745 O O . PRO A 1 96 ? 7.005 5.709 10.370 1.00 96.00 96 PRO A O 1
ATOM 748 N N . LEU A 1 97 ? 5.211 7.017 10.717 1.00 96.19 97 LEU A N 1
ATOM 749 C CA . LEU A 1 97 ? 4.919 7.338 9.332 1.00 96.19 97 LEU A CA 1
ATOM 750 C C . LEU A 1 97 ? 5.149 8.825 9.061 1.00 96.19 97 LEU A C 1
ATOM 752 O O . LEU A 1 97 ? 4.771 9.687 9.853 1.00 96.19 97 LEU A O 1
ATOM 756 N N . VAL A 1 98 ? 5.755 9.121 7.912 1.00 95.44 98 VAL A N 1
ATOM 757 C CA . VAL A 1 98 ? 5.984 10.490 7.427 1.00 95.44 98 VAL A CA 1
ATOM 758 C C . VAL A 1 98 ? 5.132 10.719 6.179 1.00 95.44 98 VAL A C 1
ATOM 760 O O . VAL A 1 98 ? 5.334 10.005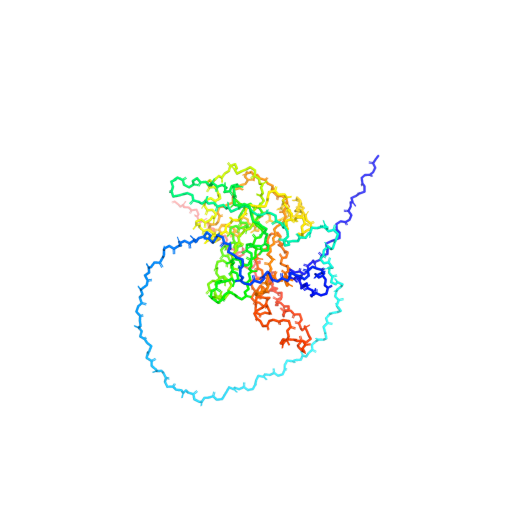 5.194 1.00 95.44 98 VAL A O 1
ATOM 763 N N . PRO A 1 99 ? 4.184 11.667 6.165 1.00 95.44 99 PRO A N 1
ATOM 764 C CA . PRO A 1 99 ? 3.373 11.918 4.985 1.00 95.44 99 PRO A CA 1
ATOM 765 C C . PRO A 1 99 ? 4.235 12.414 3.821 1.00 95.44 99 PRO A C 1
ATOM 767 O O . PRO A 1 99 ? 5.224 13.135 3.996 1.00 95.44 99 PRO A O 1
ATOM 770 N N . VAL A 1 100 ? 3.858 11.985 2.620 1.00 93.56 100 VAL A N 1
ATOM 771 C CA . VAL A 1 100 ? 4.491 12.379 1.365 1.00 93.56 100 VAL A CA 1
ATOM 772 C C . VAL A 1 100 ? 3.582 13.364 0.651 1.00 93.56 100 VAL A C 1
ATOM 774 O O . VAL A 1 100 ? 2.462 13.014 0.281 1.00 93.56 100 VAL A O 1
ATOM 777 N N . GLU A 1 101 ? 4.081 14.575 0.421 1.00 92.88 101 GLU A N 1
ATOM 778 C CA . GLU A 1 101 ? 3.387 15.572 -0.382 1.00 92.88 101 GLU A CA 1
ATOM 779 C C . GLU A 1 101 ? 3.907 15.592 -1.815 1.00 92.88 101 GLU A C 1
ATOM 781 O O . GLU A 1 101 ? 5.108 15.480 -2.088 1.00 92.88 101 GLU A O 1
ATOM 786 N N . PHE A 1 102 ? 2.965 15.755 -2.737 1.00 90.31 102 PHE A N 1
ATOM 787 C CA . PHE A 1 102 ? 3.219 15.876 -4.161 1.00 90.31 102 PHE A CA 1
ATOM 788 C C . PHE A 1 102 ? 3.004 17.336 -4.533 1.00 90.31 102 PHE A C 1
ATOM 790 O O . PHE A 1 102 ? 1.867 17.794 -4.622 1.00 90.31 102 PHE A O 1
ATOM 797 N N . GLY A 1 103 ? 4.102 18.079 -4.686 1.00 86.44 103 GLY A N 1
ATOM 798 C CA . GLY A 1 103 ? 4.034 19.492 -5.033 1.00 86.44 103 GLY A CA 1
ATOM 799 C C . GLY A 1 103 ? 3.444 19.695 -6.429 1.00 86.44 103 GLY A C 1
ATOM 800 O O . GLY A 1 103 ? 3.743 18.937 -7.355 1.00 86.44 103 GLY A O 1
ATOM 801 N N . SER A 1 104 ? 2.646 20.753 -6.583 1.00 80.06 104 SER A N 1
ATOM 802 C CA . SER A 1 104 ? 2.090 21.187 -7.873 1.00 80.06 104 SER A CA 1
ATOM 803 C C . SER A 1 104 ? 3.185 21.533 -8.888 1.00 80.06 104 SER A C 1
ATOM 805 O O . SER A 1 104 ? 3.018 21.325 -10.090 1.00 80.06 104 SER A O 1
ATOM 807 N N . ASP A 1 105 ? 4.336 21.999 -8.397 1.00 73.00 105 ASP A N 1
ATOM 808 C CA . ASP A 1 105 ? 5.434 22.486 -9.220 1.00 73.00 105 ASP A CA 1
ATOM 809 C C . ASP A 1 105 ? 6.413 21.351 -9.543 1.00 73.00 105 ASP A C 1
ATOM 811 O O . ASP A 1 105 ? 7.190 20.884 -8.705 1.00 73.00 105 ASP A O 1
ATOM 815 N N . ASN A 1 106 ? 6.389 20.909 -10.802 1.00 69.38 106 ASN A N 1
ATOM 816 C CA . ASN A 1 106 ? 7.334 19.955 -11.397 1.00 69.38 106 ASN A CA 1
ATOM 817 C C . ASN A 1 106 ? 7.307 18.529 -10.823 1.00 69.38 106 ASN A C 1
ATOM 819 O O . ASN A 1 106 ? 8.226 17.748 -11.076 1.00 69.38 106 ASN A O 1
ATOM 823 N N . GLY A 1 107 ? 6.268 18.166 -10.065 1.00 76.69 107 GLY A N 1
ATOM 824 C CA . GLY A 1 107 ? 6.144 16.826 -9.490 1.00 76.69 107 GLY A CA 1
ATOM 825 C C . GLY A 1 107 ? 7.224 16.508 -8.454 1.00 76.69 107 GLY A C 1
ATOM 826 O O . GLY A 1 107 ? 7.525 15.331 -8.242 1.00 76.69 107 GLY A O 1
ATOM 827 N N . LYS A 1 108 ? 7.812 17.540 -7.830 1.00 86.00 108 LYS A N 1
ATOM 828 C CA . LYS A 1 108 ? 8.746 17.377 -6.716 1.00 86.00 108 LYS A CA 1
ATOM 829 C C . LYS A 1 108 ? 8.021 16.709 -5.551 1.00 86.00 108 LYS A C 1
ATOM 831 O O . LYS A 1 108 ? 6.932 17.134 -5.163 1.00 86.00 108 LYS A O 1
ATOM 836 N N . VAL A 1 109 ? 8.645 15.681 -4.989 1.00 84.94 109 VAL A N 1
ATOM 837 C CA . VAL A 1 109 ? 8.088 14.946 -3.857 1.00 84.94 109 VAL A CA 1
ATOM 838 C C . VAL A 1 109 ? 8.765 15.429 -2.584 1.00 84.94 109 VAL A C 1
ATOM 840 O O . VAL A 1 109 ? 9.984 15.329 -2.446 1.00 84.94 109 VAL A O 1
ATOM 843 N N . VAL A 1 110 ? 7.987 15.970 -1.647 1.00 85.81 110 VAL A N 1
ATOM 844 C CA . VAL A 1 110 ? 8.520 16.520 -0.396 1.00 85.81 110 VAL A CA 1
ATOM 845 C C . VAL A 1 110 ? 8.008 15.684 0.777 1.00 85.81 110 VAL A C 1
ATOM 847 O O . VAL A 1 110 ? 6.803 15.636 1.020 1.00 85.81 110 VAL A O 1
ATOM 850 N N . PRO A 1 111 ? 8.891 14.985 1.512 1.00 83.25 111 PRO A N 1
ATOM 851 C CA . PRO A 1 111 ? 8.503 14.364 2.769 1.00 83.25 111 PRO A CA 1
ATOM 852 C C . PRO A 1 111 ? 8.328 15.445 3.841 1.00 83.25 111 PRO A C 1
ATOM 854 O O . PRO A 1 111 ? 9.250 16.225 4.095 1.00 83.25 111 PRO A O 1
ATOM 857 N N . LEU A 1 112 ? 7.180 15.460 4.514 1.00 87.69 112 LEU A N 1
ATOM 858 C CA . LEU A 1 112 ? 6.927 16.376 5.626 1.00 87.69 112 LEU A CA 1
ATOM 859 C C . LEU A 1 112 ? 7.522 15.828 6.925 1.00 87.69 112 LEU A C 1
ATOM 861 O O . LEU A 1 112 ? 6.824 15.274 7.771 1.00 87.69 112 LEU A O 1
ATOM 865 N N . MET A 1 113 ? 8.838 15.972 7.079 1.00 83.00 113 MET A N 1
ATOM 866 C CA . MET A 1 113 ? 9.588 15.417 8.216 1.00 83.00 113 MET A CA 1
ATOM 867 C C . MET A 1 113 ? 9.109 15.913 9.587 1.00 83.00 113 MET A C 1
ATOM 869 O O . MET A 1 113 ? 9.306 15.215 10.581 1.00 83.00 113 MET A O 1
ATOM 873 N N . GLU A 1 114 ? 8.483 17.087 9.639 1.00 86.31 114 GLU A N 1
ATOM 874 C CA . GLU A 1 114 ? 7.924 17.683 10.858 1.00 86.31 114 GLU A CA 1
ATOM 875 C C . GLU A 1 114 ? 6.586 17.045 11.272 1.00 86.31 114 GLU A C 1
ATOM 877 O O . GLU A 1 114 ? 6.175 17.158 12.424 1.00 86.31 114 GLU A O 1
ATOM 882 N N . CYS A 1 115 ? 5.926 16.314 10.368 1.00 84.50 115 CYS A N 1
ATOM 883 C CA . CYS A 1 115 ? 4.612 15.706 10.577 1.00 84.50 115 CYS A CA 1
ATOM 884 C C . CYS A 1 115 ? 4.710 14.188 10.767 1.00 84.50 115 CYS A C 1
ATOM 886 O O . CYS A 1 115 ? 4.046 13.424 10.069 1.00 84.50 115 CYS A O 1
ATOM 888 N N . LYS A 1 116 ? 5.557 13.724 11.692 1.00 91.31 116 LYS A N 1
ATOM 889 C CA . LYS A 1 116 ? 5.609 12.292 12.018 1.00 91.31 116 LYS A CA 1
ATOM 890 C C . LYS A 1 116 ? 4.387 11.899 12.841 1.00 91.31 116 LYS A C 1
ATOM 892 O O . LYS A 1 116 ? 4.148 12.469 13.903 1.00 91.31 116 LYS A O 1
ATOM 897 N N . SER A 1 117 ? 3.662 10.890 12.380 1.00 94.44 117 SER A N 1
ATOM 898 C CA . SER A 1 117 ? 2.513 10.318 13.087 1.00 94.44 117 SER A CA 1
ATOM 899 C C . SER A 1 117 ? 2.676 8.808 13.174 1.00 94.44 117 SER A C 1
ATOM 901 O O . SER A 1 117 ? 3.241 8.194 12.274 1.00 94.44 117 SER A O 1
ATOM 903 N N . SER A 1 118 ? 2.207 8.191 14.254 1.00 96.38 118 SER A N 1
ATOM 904 C CA . SER A 1 118 ? 2.144 6.729 14.322 1.00 96.38 118 SER A CA 1
ATOM 905 C C . SER A 1 118 ? 1.107 6.189 13.332 1.00 96.38 118 SER A C 1
ATOM 907 O O . SER A 1 118 ? 0.173 6.904 12.953 1.00 96.38 118 SER A O 1
ATOM 909 N N . LEU A 1 119 ? 1.233 4.920 12.932 1.00 95.62 119 LEU A N 1
ATOM 910 C CA . LEU A 1 119 ? 0.225 4.259 12.104 1.00 95.62 119 LEU A CA 1
ATOM 911 C C . LEU A 1 119 ? -1.163 4.345 12.753 1.00 95.62 119 LEU A C 1
ATOM 913 O O . LEU A 1 119 ? -2.114 4.665 12.049 1.00 95.62 119 LEU A O 1
ATOM 917 N N . SER A 1 120 ? -1.279 4.142 14.070 1.00 94.69 120 SER A N 1
ATOM 918 C CA . SER A 1 120 ? -2.557 4.290 14.784 1.00 94.69 120 SER A CA 1
ATOM 919 C C . SER A 1 120 ? -3.161 5.685 14.619 1.00 94.69 120 SER A C 1
ATOM 921 O O . SER A 1 120 ? -4.313 5.800 14.218 1.00 94.69 120 SER A O 1
ATOM 923 N N . SER A 1 121 ? -2.368 6.747 14.791 1.00 95.06 121 SER A N 1
ATOM 924 C CA . SER A 1 121 ? -2.852 8.122 14.611 1.00 95.06 121 SER A CA 1
ATOM 925 C C . SER A 1 121 ? -3.317 8.389 13.171 1.00 95.06 121 SER A C 1
ATOM 927 O O . SER A 1 121 ? -4.336 9.047 12.944 1.00 95.06 121 SER A O 1
ATOM 929 N N . VAL A 1 122 ? -2.618 7.827 12.176 1.00 95.44 122 VAL A N 1
ATOM 930 C CA . VAL A 1 122 ? -3.064 7.890 10.776 1.00 95.44 122 VAL A CA 1
ATOM 931 C C . VAL A 1 122 ? -4.383 7.135 10.599 1.00 95.44 122 VAL A C 1
ATOM 933 O O . VAL A 1 122 ? -5.304 7.683 9.997 1.00 95.44 122 VAL A O 1
ATOM 936 N N . LEU A 1 123 ? -4.511 5.922 11.143 1.00 94.62 123 LEU A N 1
ATOM 937 C CA . LEU A 1 123 ? -5.740 5.127 11.077 1.00 94.62 123 LEU A CA 1
ATOM 938 C C . LEU A 1 123 ? -6.927 5.860 11.712 1.00 94.62 123 LEU A C 1
ATOM 940 O O . LEU A 1 123 ? -7.980 5.928 11.088 1.00 94.62 123 LEU A O 1
ATOM 944 N N . GLU A 1 124 ? -6.747 6.472 12.881 1.00 92.44 124 GLU A N 1
ATOM 945 C CA . GLU A 1 124 ? -7.764 7.283 13.564 1.00 92.44 124 GLU A CA 1
ATOM 946 C C . GLU A 1 124 ? -8.244 8.444 12.687 1.00 92.44 124 GLU A C 1
ATOM 948 O O . GLU A 1 124 ? -9.447 8.643 12.500 1.00 92.44 124 GLU A O 1
ATOM 953 N N . SER A 1 125 ? -7.305 9.168 12.068 1.00 91.25 125 SER A N 1
ATOM 954 C CA . SER A 1 125 ? -7.633 10.283 11.173 1.00 91.25 125 SER A CA 1
ATOM 955 C C . SER A 1 125 ? -8.423 9.846 9.931 1.00 91.25 125 SER A C 1
ATOM 957 O O . SER A 1 125 ? -9.240 10.608 9.412 1.00 91.25 125 SER A O 1
ATOM 959 N N . GLN A 1 126 ? -8.206 8.614 9.454 1.00 86.94 126 GLN A N 1
ATOM 960 C CA . GLN A 1 126 ? -8.949 8.046 8.327 1.00 86.94 126 GLN A CA 1
ATOM 961 C C . GLN A 1 126 ? -10.302 7.471 8.773 1.00 86.94 126 GLN A C 1
ATOM 963 O O . GLN A 1 126 ? -11.297 7.636 8.066 1.00 86.94 126 GLN A O 1
ATOM 968 N N . ALA A 1 127 ? -10.365 6.836 9.945 1.00 80.69 127 ALA A N 1
ATOM 969 C CA . ALA A 1 127 ? -11.584 6.267 10.519 1.00 80.69 127 ALA A CA 1
ATOM 970 C C . ALA A 1 127 ? -12.625 7.342 10.867 1.00 80.69 127 ALA A C 1
ATOM 972 O O . ALA A 1 127 ? -13.820 7.103 10.731 1.00 80.69 127 ALA A O 1
ATOM 973 N N . GLY A 1 128 ? -12.186 8.553 11.231 1.00 74.12 128 GLY A N 1
ATOM 974 C CA . GLY A 1 128 ? -13.068 9.696 11.491 1.00 74.12 128 GLY A CA 1
ATOM 975 C C . GLY A 1 128 ? -13.819 10.234 10.265 1.00 74.12 128 GLY A C 1
ATOM 976 O O . GLY A 1 128 ? -14.657 11.126 10.404 1.00 74.12 128 GLY A O 1
ATOM 977 N N . ARG A 1 129 ? -13.549 9.722 9.054 1.00 79.06 129 ARG A N 1
ATOM 978 C CA . ARG A 1 129 ? -14.320 10.096 7.865 1.00 79.06 129 ARG A CA 1
ATOM 979 C C . ARG A 1 129 ? -15.753 9.577 8.001 1.00 79.06 129 ARG A C 1
ATOM 981 O O . ARG A 1 129 ? -15.935 8.393 8.290 1.00 79.06 129 ARG A O 1
ATOM 988 N N . PRO A 1 130 ? -16.777 10.413 7.747 1.00 71.62 130 PRO A N 1
ATOM 989 C CA . PRO A 1 130 ? -18.155 9.948 7.735 1.00 71.62 130 PRO A CA 1
ATOM 990 C C . PRO A 1 130 ? -18.241 8.831 6.696 1.00 71.62 130 PRO A C 1
ATOM 992 O O . PRO A 1 130 ? -17.984 9.081 5.521 1.00 71.62 130 PRO A O 1
ATOM 995 N N . ASN A 1 131 ? -18.547 7.611 7.154 1.00 77.88 131 ASN A N 1
ATOM 996 C CA . ASN A 1 131 ? -18.631 6.358 6.389 1.00 77.88 131 ASN A CA 1
ATOM 997 C C . ASN A 1 131 ? -17.375 5.466 6.332 1.00 77.88 131 ASN A C 1
ATOM 999 O O . ASN A 1 131 ? -17.479 4.388 5.752 1.00 77.88 131 ASN A O 1
ATOM 1003 N N . GLY A 1 132 ? -16.239 5.825 6.935 1.00 81.44 132 GLY A N 1
ATOM 1004 C CA . GLY A 1 132 ? -15.057 4.953 6.972 1.00 81.44 132 GLY A CA 1
ATOM 1005 C C . GLY A 1 132 ? -15.255 3.744 7.893 1.00 81.44 132 GLY A C 1
ATOM 1006 O O . GLY A 1 132 ? -15.236 3.894 9.110 1.00 81.44 132 GLY A O 1
ATOM 1007 N N . GLN A 1 133 ? -15.437 2.542 7.335 1.00 90.81 133 GLN A N 1
ATOM 1008 C CA . GLN A 1 133 ? -15.609 1.308 8.125 1.00 90.81 133 GLN A CA 1
ATOM 1009 C C . GLN A 1 133 ? -14.392 0.387 8.087 1.00 90.81 133 GLN A C 1
ATOM 1011 O O . GLN A 1 133 ? -14.185 -0.406 9.002 1.00 90.81 133 GLN A O 1
ATOM 1016 N N . VAL A 1 134 ? -13.591 0.470 7.028 1.00 95.81 134 VAL A N 1
ATOM 1017 C CA . VAL A 1 134 ? -12.432 -0.400 6.823 1.00 95.81 134 VAL A CA 1
ATOM 1018 C C . VAL A 1 134 ? -11.290 0.449 6.319 1.00 95.81 134 VAL A C 1
ATOM 1020 O O . VAL A 1 134 ? -11.497 1.312 5.473 1.00 95.81 134 VAL A O 1
ATOM 1023 N N . THR A 1 135 ? -10.077 0.192 6.794 1.00 97.31 135 THR A N 1
ATOM 1024 C CA . THR A 1 135 ? -8.883 0.856 6.268 1.00 97.31 135 THR A CA 1
ATOM 1025 C C . THR A 1 135 ? -7.913 -0.165 5.696 1.00 97.31 135 THR A C 1
ATOM 1027 O O . THR A 1 135 ? -7.457 -1.068 6.394 1.00 97.31 135 THR A O 1
ATOM 1030 N N . ALA A 1 136 ? -7.590 -0.021 4.413 1.00 97.75 136 ALA A N 1
ATOM 1031 C CA . ALA A 1 136 ? -6.569 -0.795 3.730 1.00 97.75 136 ALA A CA 1
ATOM 1032 C C . ALA A 1 136 ? -5.254 -0.012 3.661 1.00 97.75 136 ALA A C 1
ATOM 1034 O O . ALA A 1 136 ? -5.197 1.099 3.132 1.00 97.75 136 ALA A O 1
ATOM 1035 N N . VAL A 1 137 ? -4.180 -0.635 4.142 1.00 98.12 137 VAL A N 1
ATOM 1036 C CA . VAL A 1 137 ? -2.820 -0.094 4.073 1.00 98.12 137 VAL A CA 1
ATOM 1037 C C . VAL A 1 137 ? -2.022 -0.894 3.057 1.00 98.12 137 VAL A C 1
ATOM 1039 O O . VAL A 1 137 ? -1.680 -2.058 3.284 1.00 98.12 137 VAL A O 1
ATOM 1042 N N . PHE A 1 138 ? -1.725 -0.277 1.915 1.00 98.12 138 PHE A N 1
ATOM 1043 C CA . PHE A 1 138 ? -0.943 -0.902 0.856 1.00 98.12 138 PHE A CA 1
ATOM 1044 C C . PHE A 1 138 ? 0.556 -0.709 1.102 1.00 98.12 138 PHE A C 1
ATOM 1046 O O . PHE A 1 138 ? 1.083 0.392 0.979 1.00 98.12 138 PHE A O 1
ATOM 1053 N N . CYS A 1 139 ? 1.269 -1.791 1.411 1.00 97.38 139 CYS A N 1
ATOM 1054 C CA . CYS A 1 139 ? 2.714 -1.765 1.635 1.00 97.38 139 CYS A CA 1
ATOM 1055 C C . CYS A 1 139 ? 3.447 -1.819 0.285 1.00 97.38 139 CYS A C 1
ATOM 1057 O O . CYS A 1 139 ? 3.690 -2.893 -0.282 1.00 97.38 139 CYS A O 1
ATOM 1059 N N . ILE A 1 140 ? 3.770 -0.643 -0.250 1.00 95.94 140 ILE A N 1
ATOM 1060 C CA . ILE A 1 140 ? 4.361 -0.431 -1.570 1.00 95.94 140 ILE A CA 1
ATOM 1061 C C . ILE A 1 140 ? 5.859 -0.718 -1.501 1.00 95.94 140 ILE A C 1
ATOM 1063 O O . ILE A 1 140 ? 6.623 -0.000 -0.862 1.00 95.94 140 ILE A O 1
ATOM 1067 N N . ARG A 1 141 ? 6.313 -1.743 -2.228 1.00 92.25 141 ARG A N 1
ATOM 1068 C CA . ARG A 1 141 ? 7.749 -2.063 -2.305 1.00 92.25 141 ARG A CA 1
ATOM 1069 C C . ARG A 1 141 ? 8.571 -0.947 -2.935 1.00 92.25 141 ARG A C 1
ATOM 1071 O O . ARG A 1 141 ? 9.655 -0.633 -2.459 1.00 92.25 141 ARG A O 1
ATOM 1078 N N . ARG A 1 142 ? 8.085 -0.470 -4.087 1.00 91.00 142 ARG A N 1
ATOM 1079 C CA . ARG A 1 142 ? 8.754 0.488 -4.966 1.00 91.00 142 ARG A CA 1
ATOM 1080 C C . ARG A 1 142 ? 7.777 1.020 -6.012 1.00 91.00 142 ARG A C 1
ATOM 1082 O O . ARG A 1 142 ? 7.135 0.246 -6.723 1.00 91.00 142 ARG A O 1
ATOM 1089 N N . GLU A 1 143 ? 7.764 2.328 -6.171 1.00 90.88 143 GLU A N 1
ATOM 1090 C CA . GLU A 1 143 ? 6.984 3.128 -7.113 1.00 90.88 143 GLU A CA 1
ATOM 1091 C C . GLU A 1 143 ? 7.221 2.769 -8.597 1.00 90.88 143 GLU A C 1
ATOM 1093 O O . GLU A 1 143 ? 6.310 2.776 -9.430 1.00 90.88 143 GLU A O 1
ATOM 1098 N N . GLY A 1 144 ? 8.451 2.373 -8.942 1.00 90.62 144 GLY A N 1
ATOM 1099 C CA . GLY A 1 144 ? 8.837 1.967 -10.297 1.00 90.62 144 GLY A CA 1
ATOM 1100 C C . GLY A 1 144 ? 8.532 0.504 -10.649 1.00 90.62 144 GLY A C 1
ATOM 1101 O O . GLY A 1 144 ? 8.758 0.084 -11.785 1.00 90.62 144 GLY A O 1
ATOM 1102 N N . CYS A 1 145 ? 8.063 -0.309 -9.696 1.00 91.81 145 CYS A N 1
ATOM 1103 C CA . CYS A 1 145 ? 7.787 -1.725 -9.932 1.00 91.81 145 CYS A CA 1
ATOM 1104 C C . CYS A 1 145 ? 6.451 -1.926 -10.661 1.00 91.81 145 CYS A C 1
ATOM 1106 O O . CYS A 1 145 ? 5.402 -1.510 -10.174 1.00 91.81 145 CYS A O 1
ATOM 1108 N N . GLY A 1 146 ? 6.473 -2.655 -11.782 1.00 94.06 146 GLY A N 1
ATOM 1109 C CA . GLY A 1 146 ? 5.276 -2.964 -12.569 1.00 94.06 146 GLY A CA 1
ATOM 1110 C C . GLY A 1 146 ? 4.189 -3.692 -11.773 1.00 94.06 146 GLY A C 1
ATOM 1111 O O . GLY A 1 146 ? 3.013 -3.379 -11.927 1.00 94.06 146 GLY A O 1
ATOM 1112 N N . SER A 1 147 ? 4.563 -4.597 -10.859 1.00 93.88 147 SER A N 1
ATOM 1113 C CA . SER A 1 147 ? 3.600 -5.261 -9.969 1.00 93.88 147 SER A CA 1
ATOM 1114 C C . SER A 1 147 ? 2.911 -4.268 -9.036 1.00 93.88 147 SER A C 1
ATOM 1116 O O . SER A 1 147 ? 1.702 -4.348 -8.882 1.00 93.88 147 SER A O 1
ATOM 1118 N N . CYS A 1 148 ? 3.654 -3.331 -8.430 1.00 95.56 148 CYS A N 1
ATOM 1119 C CA . CYS A 1 148 ? 3.068 -2.344 -7.519 1.00 95.56 148 CYS A CA 1
ATOM 1120 C C . CYS A 1 148 ? 2.124 -1.395 -8.264 1.00 95.56 148 CYS A C 1
ATOM 1122 O O . CYS A 1 148 ? 1.059 -1.090 -7.745 1.00 95.56 148 CYS A O 1
ATOM 1124 N N . ARG A 1 149 ? 2.468 -0.996 -9.497 1.00 96.62 149 ARG A N 1
ATOM 1125 C CA . ARG A 1 149 ? 1.590 -0.211 -10.386 1.00 96.62 149 ARG A CA 1
ATOM 1126 C C . ARG A 1 149 ? 0.297 -0.959 -10.721 1.00 96.62 149 ARG A C 1
ATOM 1128 O O . ARG A 1 149 ? -0.784 -0.395 -10.617 1.00 96.62 149 ARG A O 1
ATOM 1135 N N . ASP A 1 150 ? 0.400 -2.242 -11.067 1.00 96.69 150 ASP A N 1
ATOM 1136 C CA . ASP A 1 150 ? -0.769 -3.071 -11.391 1.00 96.69 150 ASP A CA 1
ATOM 1137 C C . ASP A 1 150 ? -1.654 -3.339 -10.163 1.00 96.69 150 ASP A C 1
ATOM 1139 O O . ASP A 1 150 ? -2.877 -3.336 -10.260 1.00 96.69 150 ASP A O 1
ATOM 1143 N N . HIS A 1 151 ? -1.043 -3.564 -8.996 1.00 97.38 151 HIS A N 1
ATOM 1144 C CA . HIS A 1 151 ? -1.758 -3.708 -7.724 1.00 97.38 151 HIS A CA 1
ATOM 1145 C C . HIS A 1 151 ? -2.418 -2.393 -7.300 1.00 97.38 151 HIS A C 1
ATOM 1147 O O . HIS A 1 151 ? -3.556 -2.428 -6.851 1.00 97.38 151 HIS A O 1
ATOM 1153 N N . GLY A 1 152 ? -1.756 -1.251 -7.506 1.00 97.69 152 GLY A N 1
ATOM 1154 C CA . GLY A 1 152 ? -2.333 0.072 -7.265 1.00 97.69 152 GLY A CA 1
ATOM 1155 C C . GLY A 1 152 ? -3.600 0.309 -8.088 1.00 97.69 152 GLY A C 1
ATOM 1156 O O . GLY A 1 152 ? -4.629 0.659 -7.517 1.00 97.69 152 GLY A O 1
ATOM 1157 N N . ASN A 1 153 ? -3.568 -0.012 -9.388 1.00 97.75 153 ASN A N 1
ATOM 1158 C CA . ASN A 1 153 ? -4.751 0.058 -10.254 1.00 97.75 153 ASN A CA 1
ATOM 1159 C C . ASN A 1 153 ? -5.897 -0.836 -9.736 1.00 97.75 153 ASN A C 1
ATOM 1161 O O . ASN A 1 153 ? -7.032 -0.388 -9.638 1.00 97.75 153 ASN A O 1
ATOM 1165 N N . GLN A 1 154 ? -5.598 -2.085 -9.357 1.00 97.56 154 GLN A N 1
ATOM 1166 C CA . GLN A 1 154 ? -6.600 -3.018 -8.813 1.00 97.56 154 GLN A CA 1
ATOM 1167 C C . GLN A 1 154 ? -7.192 -2.531 -7.482 1.00 97.56 154 GLN A C 1
ATOM 1169 O O . GLN A 1 154 ? -8.377 -2.728 -7.229 1.00 97.56 154 GLN A O 1
ATOM 1174 N N . LEU A 1 155 ? -6.385 -1.896 -6.628 1.00 97.81 155 LEU A N 1
ATOM 1175 C CA . LEU A 1 155 ? -6.856 -1.306 -5.374 1.00 97.81 155 LEU A CA 1
ATOM 1176 C C . LEU A 1 155 ? -7.698 -0.051 -5.606 1.00 97.81 155 LEU A C 1
ATOM 1178 O O . LEU A 1 155 ? -8.664 0.154 -4.881 1.00 97.81 155 LEU A O 1
ATOM 1182 N N . LYS A 1 156 ? -7.384 0.746 -6.633 1.00 97.50 156 LYS A N 1
ATOM 1183 C CA . LYS A 1 156 ? -8.226 1.867 -7.062 1.00 97.50 156 LYS A CA 1
ATOM 1184 C C . LYS A 1 156 ? -9.608 1.382 -7.512 1.00 97.50 156 LYS A C 1
ATOM 1186 O O . LYS A 1 156 ? -10.611 1.876 -7.014 1.00 97.50 156 LYS A O 1
ATOM 1191 N N . GLU A 1 157 ? -9.659 0.368 -8.376 1.00 97.31 157 GLU A N 1
ATOM 1192 C CA . GLU A 1 157 ? -10.923 -0.254 -8.802 1.00 97.31 157 GLU A CA 1
ATOM 1193 C C . GLU A 1 157 ? -11.699 -0.843 -7.614 1.00 97.31 157 GLU A C 1
ATOM 1195 O O . GLU A 1 157 ? -12.928 -0.816 -7.587 1.00 97.31 157 GLU A O 1
ATOM 1200 N N . LEU A 1 158 ? -10.992 -1.408 -6.629 1.00 96.50 158 LEU A N 1
ATOM 1201 C CA . LEU A 1 158 ? -11.608 -1.939 -5.415 1.00 96.50 158 LEU A CA 1
ATOM 1202 C C . LEU A 1 158 ? -12.182 -0.820 -4.538 1.00 96.50 158 LEU A C 1
ATOM 1204 O O . LEU A 1 158 ? -13.292 -0.963 -4.043 1.00 96.50 158 LEU A O 1
ATOM 1208 N N . TYR A 1 159 ? -11.469 0.294 -4.387 1.00 96.56 159 TYR A N 1
ATOM 1209 C CA . TYR A 1 159 ? -11.936 1.474 -3.659 1.00 96.56 159 TYR A CA 1
ATOM 1210 C C . TYR A 1 159 ? -13.234 2.039 -4.255 1.00 96.56 159 TYR A C 1
ATOM 1212 O O . TYR A 1 159 ? -14.180 2.305 -3.523 1.00 96.56 159 TYR A O 1
ATOM 1220 N N . GLU A 1 160 ? -13.335 2.117 -5.585 1.00 96.44 160 GLU A N 1
ATOM 1221 C CA . GLU A 1 160 ? -14.558 2.553 -6.284 1.00 96.44 160 GLU A CA 1
ATOM 1222 C C . GLU A 1 160 ? -15.773 1.644 -6.002 1.00 96.44 160 GLU A C 1
ATOM 1224 O O . GLU A 1 160 ? -16.916 2.088 -6.084 1.00 96.44 160 GLU A O 1
ATOM 1229 N N . GLN A 1 161 ? -15.544 0.376 -5.643 1.00 97.12 161 GLN A N 1
ATOM 1230 C CA . GLN A 1 161 ? -16.599 -0.592 -5.319 1.00 97.12 161 GLN A CA 1
ATOM 1231 C C . GLN A 1 161 ? -17.011 -0.586 -3.839 1.00 97.12 161 GLN A C 1
ATOM 1233 O O . GLN A 1 161 ? -18.067 -1.129 -3.515 1.00 97.12 161 GLN A O 1
ATOM 1238 N N . PHE A 1 162 ? -16.192 -0.020 -2.948 1.00 96.12 162 PHE A N 1
ATOM 1239 C CA . PHE A 1 162 ? -16.415 -0.008 -1.500 1.00 96.12 162 PHE A CA 1
ATOM 1240 C C . PHE A 1 162 ? -16.317 1.430 -0.979 1.00 96.12 162 PHE A C 1
ATOM 1242 O O . PHE A 1 162 ? -15.247 1.844 -0.537 1.00 96.12 162 PHE A O 1
ATOM 1249 N N . PRO A 1 163 ? -17.422 2.200 -0.976 1.00 92.88 163 PRO A N 1
ATOM 1250 C CA . PRO A 1 163 ? -17.405 3.603 -0.546 1.00 92.88 163 PRO A CA 1
ATOM 1251 C C . PRO A 1 163 ? -17.017 3.790 0.932 1.00 92.88 163 PRO A C 1
ATOM 1253 O O . PRO A 1 163 ? -16.669 4.893 1.342 1.00 92.88 163 PRO A O 1
ATOM 1256 N N . HIS A 1 164 ? -17.067 2.716 1.726 1.00 94.56 164 HIS A N 1
ATOM 1257 C CA . HIS A 1 164 ? -16.671 2.681 3.135 1.00 94.56 164 HIS A CA 1
ATOM 1258 C C . HIS A 1 164 ? -15.196 2.318 3.365 1.00 94.56 164 HIS A C 1
ATOM 1260 O O . HIS A 1 164 ? -14.733 2.305 4.510 1.00 94.56 164 HIS A O 1
ATOM 1266 N N . LEU A 1 165 ? -14.460 1.999 2.296 1.00 95.94 165 LEU A N 1
ATOM 1267 C CA . LEU A 1 165 ? -13.048 1.658 2.358 1.00 95.94 165 LEU A CA 1
ATOM 1268 C C . LEU A 1 165 ? -12.210 2.935 2.361 1.00 95.94 165 LEU A C 1
ATOM 1270 O O . LEU A 1 165 ? -12.240 3.707 1.413 1.00 95.94 165 LEU A O 1
ATOM 1274 N N . ASN A 1 166 ? -11.386 3.117 3.382 1.00 96.81 166 ASN A N 1
ATOM 1275 C CA . ASN A 1 166 ? -10.260 4.036 3.355 1.00 96.81 166 ASN A CA 1
ATOM 1276 C C . ASN A 1 166 ? -9.032 3.316 2.795 1.00 96.81 166 ASN A C 1
ATOM 1278 O O . ASN A 1 166 ? -8.788 2.150 3.104 1.00 96.81 166 ASN A O 1
ATOM 1282 N N . LEU A 1 167 ? -8.234 4.010 1.989 1.00 97.00 167 LEU A N 1
ATOM 1283 C CA . LEU A 1 167 ? -7.057 3.437 1.348 1.00 97.00 167 LEU A CA 1
ATOM 1284 C C . LEU A 1 167 ? -5.902 4.431 1.394 1.00 97.00 167 LEU A C 1
ATOM 1286 O O . LEU A 1 167 ? -6.058 5.591 1.019 1.00 97.00 167 LEU A O 1
ATOM 1290 N N . PHE A 1 168 ? -4.737 3.960 1.826 1.00 97.94 168 PHE A N 1
ATOM 1291 C CA . PHE A 1 168 ? -3.481 4.692 1.703 1.00 97.94 168 PHE A CA 1
ATOM 1292 C C . PHE A 1 168 ? -2.305 3.732 1.520 1.00 97.94 168 PHE A C 1
ATOM 1294 O O . PHE A 1 168 ? -2.411 2.519 1.721 1.00 97.94 168 PHE A O 1
ATOM 1301 N N . GLY A 1 169 ? -1.180 4.279 1.078 1.00 97.81 169 GLY A N 1
ATOM 1302 C CA . GLY A 1 169 ? 0.046 3.546 0.812 1.00 97.81 169 GLY A CA 1
ATOM 1303 C C . GLY A 1 169 ? 1.108 3.817 1.867 1.00 97.81 169 GLY A C 1
ATOM 1304 O O . GLY A 1 169 ? 1.238 4.938 2.347 1.00 97.81 169 GLY A O 1
ATOM 1305 N N . VAL A 1 170 ? 1.911 2.807 2.180 1.00 97.38 170 VAL A N 1
ATOM 1306 C CA . VAL A 1 170 ? 3.146 2.948 2.954 1.00 97.38 170 VAL A CA 1
ATOM 1307 C C . VAL A 1 170 ? 4.303 2.502 2.076 1.00 97.38 170 VAL A C 1
ATOM 1309 O O . VAL A 1 170 ? 4.321 1.368 1.595 1.00 97.38 170 VAL A O 1
ATOM 1312 N N . ILE A 1 171 ? 5.262 3.393 1.848 1.00 95.31 171 ILE A N 1
ATOM 1313 C CA . ILE A 1 171 ? 6.478 3.116 1.095 1.00 95.31 171 ILE A CA 1
ATOM 1314 C C . ILE A 1 171 ? 7.681 3.093 2.026 1.00 95.31 171 ILE A C 1
ATOM 1316 O O . ILE A 1 171 ? 7.808 3.862 2.974 1.00 95.31 171 ILE A O 1
ATOM 1320 N N . LYS A 1 172 ? 8.597 2.191 1.718 1.00 91.94 172 LYS A N 1
ATOM 1321 C CA . LYS A 1 172 ? 9.905 2.101 2.343 1.00 91.94 172 LYS A CA 1
ATOM 1322 C C . LYS A 1 172 ? 10.690 3.402 2.149 1.00 91.94 172 LYS A C 1
ATOM 1324 O O . LYS A 1 172 ? 10.723 3.936 1.041 1.00 91.94 172 LYS A O 1
ATOM 1329 N N . ASN A 1 173 ? 11.412 3.857 3.170 1.00 80.81 173 ASN A N 1
ATOM 1330 C CA . ASN A 1 173 ? 12.469 4.850 2.981 1.00 80.81 173 ASN A CA 1
ATOM 1331 C C . ASN A 1 173 ? 13.642 4.234 2.223 1.00 80.81 173 ASN A C 1
ATOM 1333 O O . ASN A 1 173 ? 14.616 3.744 2.794 1.00 80.81 173 ASN A O 1
ATOM 1337 N N . ALA A 1 174 ? 13.512 4.217 0.906 1.00 69.62 174 ALA A N 1
ATOM 1338 C CA . ALA A 1 174 ? 14.661 4.374 0.050 1.00 69.62 174 ALA A CA 1
ATOM 1339 C C . ALA A 1 174 ? 14.920 5.883 -0.073 1.00 69.62 174 ALA A C 1
ATOM 1341 O O . ALA A 1 174 ? 13.952 6.650 -0.106 1.00 69.62 174 ALA A O 1
ATOM 1342 N N . PRO A 1 175 ? 16.186 6.334 -0.177 1.00 67.31 175 PRO A N 1
ATOM 1343 C CA . PRO A 1 175 ? 16.441 7.681 -0.672 1.00 67.31 175 PRO A CA 1
ATOM 1344 C C . PRO A 1 175 ? 15.607 7.834 -1.942 1.00 67.31 175 PRO A C 1
ATOM 1346 O O . PRO A 1 175 ? 15.716 6.978 -2.827 1.00 67.31 175 PRO A O 1
ATOM 1349 N N . ILE A 1 176 ? 14.719 8.834 -1.978 1.00 63.19 176 ILE A N 1
ATOM 1350 C CA . ILE A 1 176 ? 13.843 9.076 -3.124 1.00 63.19 176 ILE A CA 1
ATOM 1351 C C . ILE A 1 176 ? 14.767 9.516 -4.257 1.00 63.19 176 ILE A C 1
ATOM 1353 O O . ILE A 1 176 ? 15.065 10.682 -4.460 1.00 63.19 176 ILE A O 1
ATOM 1357 N N . LYS A 1 177 ? 15.355 8.533 -4.935 1.00 69.44 177 LYS A N 1
ATOM 1358 C CA . LYS A 1 177 ? 16.275 8.747 -6.049 1.00 69.44 177 LYS A CA 1
ATOM 1359 C C . LYS A 1 177 ? 15.494 9.065 -7.320 1.00 69.44 177 LYS A C 1
ATOM 1361 O O . LYS A 1 177 ? 16.103 9.367 -8.339 1.00 69.44 177 LYS A O 1
ATOM 1366 N N . ASN A 1 178 ? 14.166 8.928 -7.281 1.00 80.81 178 ASN A N 1
ATOM 1367 C CA . ASN A 1 178 ? 13.303 9.050 -8.439 1.00 80.81 178 ASN A CA 1
ATOM 1368 C C . ASN A 1 178 ? 11.932 9.642 -8.073 1.00 80.81 178 ASN A C 1
ATOM 1370 O O . ASN A 1 178 ? 10.908 8.963 -8.168 1.00 80.81 178 ASN A O 1
ATOM 1374 N N . ASP A 1 179 ? 11.919 10.919 -7.681 1.00 88.12 179 ASP A N 1
ATOM 1375 C CA . ASP A 1 179 ? 10.693 11.710 -7.478 1.00 88.12 179 ASP A CA 1
ATOM 1376 C C . ASP A 1 179 ? 9.728 11.560 -8.662 1.00 88.12 179 ASP A C 1
ATOM 1378 O O . ASP A 1 179 ? 8.528 11.385 -8.469 1.00 88.12 179 ASP A O 1
ATOM 1382 N N . ALA A 1 180 ? 10.254 11.516 -9.892 1.00 90.31 180 ALA A N 1
ATOM 1383 C CA . ALA A 1 180 ? 9.454 11.344 -11.100 1.00 90.31 180 ALA A CA 1
ATOM 1384 C C . ALA A 1 180 ? 8.699 10.003 -11.131 1.00 90.31 180 ALA A C 1
ATOM 1386 O O . ALA A 1 180 ? 7.531 9.963 -11.517 1.00 90.31 180 ALA A O 1
ATOM 1387 N N . ALA A 1 181 ? 9.323 8.899 -10.707 1.00 91.06 181 ALA A N 1
ATOM 1388 C CA . ALA A 1 181 ? 8.651 7.603 -10.648 1.00 91.06 181 ALA A CA 1
ATOM 1389 C C . ALA A 1 181 ? 7.596 7.541 -9.536 1.00 91.06 181 ALA A C 1
ATOM 1391 O O . ALA A 1 181 ? 6.572 6.883 -9.733 1.00 91.06 181 ALA A O 1
ATOM 1392 N N . LEU A 1 182 ? 7.828 8.215 -8.404 1.00 92.62 182 LEU A N 1
ATOM 1393 C CA . LEU A 1 182 ? 6.877 8.275 -7.290 1.00 92.62 182 LEU A CA 1
ATOM 1394 C C . LEU A 1 182 ? 5.686 9.174 -7.634 1.00 92.62 182 LEU A C 1
ATOM 1396 O O . LEU A 1 182 ? 4.543 8.776 -7.429 1.00 92.62 182 LEU A O 1
ATOM 1400 N N . SER A 1 183 ? 5.946 10.323 -8.253 1.00 93.31 183 SER A N 1
ATOM 1401 C CA . SER A 1 183 ? 4.930 11.228 -8.790 1.00 93.31 183 SER A CA 1
ATOM 1402 C C . SER A 1 183 ? 4.093 10.564 -9.893 1.00 93.31 183 SER A C 1
ATOM 1404 O O . SER A 1 183 ? 2.862 10.627 -9.872 1.00 93.31 183 SER A O 1
ATOM 1406 N N . GLU A 1 184 ? 4.721 9.824 -10.818 1.00 93.94 184 GLU A N 1
ATOM 1407 C CA . GLU A 1 184 ? 3.991 9.029 -11.816 1.00 93.94 184 GLU A CA 1
ATOM 1408 C C . GLU A 1 184 ? 3.140 7.935 -11.157 1.00 93.94 184 GLU A C 1
ATOM 1410 O O . GLU A 1 184 ? 1.992 7.721 -11.551 1.00 93.94 184 GLU A O 1
ATOM 1415 N N . PHE A 1 185 ? 3.695 7.226 -10.170 1.00 95.38 185 PHE A N 1
ATOM 1416 C CA . PHE A 1 185 ? 2.971 6.189 -9.442 1.00 95.38 185 PHE A CA 1
ATOM 1417 C C . PHE A 1 185 ? 1.724 6.759 -8.759 1.00 95.38 185 PHE A C 1
ATOM 1419 O O . PHE A 1 185 ? 0.636 6.220 -8.952 1.00 95.38 185 PHE A O 1
ATOM 1426 N N . TYR A 1 186 ? 1.867 7.871 -8.040 1.00 95.88 186 TYR A N 1
ATOM 1427 C CA . TYR A 1 186 ? 0.758 8.546 -7.373 1.00 95.88 186 TYR A CA 1
ATOM 1428 C C . TYR A 1 186 ? -0.305 9.019 -8.373 1.00 95.88 186 TYR A C 1
ATOM 1430 O O . TYR A 1 186 ? -1.458 8.603 -8.302 1.00 95.88 186 TYR A O 1
ATOM 1438 N N . SER A 1 187 ? 0.090 9.808 -9.375 1.00 95.56 187 SER A N 1
ATOM 1439 C CA . SER A 1 187 ? -0.853 10.419 -10.323 1.00 95.56 187 SER A CA 1
ATOM 1440 C C . SER A 1 187 ? -1.591 9.412 -11.211 1.00 95.56 187 SER A C 1
ATOM 1442 O O . SER A 1 187 ? -2.770 9.605 -11.508 1.00 95.56 187 SER A O 1
ATOM 1444 N N . LYS A 1 188 ? -0.924 8.339 -11.659 1.00 96.38 188 LYS A N 1
ATOM 1445 C CA . LYS A 1 188 ? -1.502 7.408 -12.645 1.00 96.38 188 LYS A CA 1
ATOM 1446 C C . LYS A 1 188 ? -2.026 6.110 -12.054 1.00 96.38 188 LYS A C 1
ATOM 1448 O O . LYS A 1 188 ? -2.947 5.533 -12.626 1.00 96.38 188 LYS A O 1
ATOM 1453 N N . HIS A 1 189 ? -1.410 5.615 -10.984 1.00 96.94 189 HIS A N 1
ATOM 1454 C CA . HIS A 1 189 ? -1.631 4.245 -10.516 1.00 96.94 189 HIS A CA 1
ATOM 1455 C C . HIS A 1 189 ? -2.256 4.165 -9.128 1.00 96.94 189 HIS A C 1
ATOM 1457 O O . HIS A 1 189 ? -3.009 3.233 -8.858 1.00 96.94 189 HIS A O 1
ATOM 1463 N N . PHE A 1 190 ? -1.943 5.109 -8.244 1.00 97.38 190 PHE A N 1
ATOM 1464 C CA . PHE A 1 190 ? -2.378 5.059 -6.855 1.00 97.38 190 PHE A CA 1
ATOM 1465 C C . PHE A 1 190 ? -2.596 6.475 -6.294 1.00 97.38 190 PHE A C 1
ATOM 1467 O O . PHE A 1 190 ? -1.757 6.966 -5.536 1.00 97.38 190 PHE A O 1
ATOM 1474 N N . PRO A 1 191 ? -3.711 7.139 -6.661 1.00 96.88 191 PRO A N 1
ATOM 1475 C CA . PRO A 1 191 ? -4.001 8.527 -6.291 1.00 96.88 191 PRO A CA 1
ATOM 1476 C C . PRO A 1 191 ? -4.571 8.632 -4.865 1.00 96.88 191 PRO A C 1
ATOM 1478 O O . PRO A 1 191 ? -5.600 9.258 -4.629 1.00 96.88 191 PRO A O 1
ATOM 1481 N N . PHE A 1 192 ? -3.918 7.975 -3.910 1.00 96.75 192 PHE A N 1
ATOM 1482 C CA . PHE A 1 192 ? -4.295 7.942 -2.497 1.00 96.75 192 PHE A CA 1
ATOM 1483 C C . PHE A 1 192 ? -3.113 8.403 -1.645 1.00 96.75 192 PHE A C 1
ATOM 1485 O O . PHE A 1 192 ? -1.979 8.306 -2.117 1.00 96.75 192 PHE A O 1
ATOM 1492 N N . PRO A 1 193 ? -3.330 8.876 -0.402 1.00 96.81 193 PRO A N 1
ATOM 1493 C CA . PRO A 1 193 ? -2.240 9.311 0.466 1.00 96.81 193 PRO A CA 1
ATOM 1494 C C . PRO A 1 193 ? -1.120 8.269 0.549 1.00 96.81 193 PRO A C 1
ATOM 1496 O O . PRO A 1 193 ? -1.380 7.068 0.646 1.00 96.81 193 PRO A O 1
ATOM 1499 N N . ILE A 1 194 ? 0.129 8.727 0.496 1.00 96.94 194 ILE A N 1
ATOM 1500 C CA . ILE A 1 194 ? 1.310 7.875 0.642 1.00 96.94 194 ILE A CA 1
ATOM 1501 C C . ILE A 1 194 ? 2.101 8.376 1.842 1.00 96.94 194 ILE A C 1
ATOM 1503 O O . ILE A 1 194 ? 2.344 9.570 1.994 1.00 96.94 194 ILE A O 1
ATOM 1507 N N . TYR A 1 195 ? 2.519 7.440 2.678 1.00 96.38 195 TYR A N 1
ATOM 1508 C CA . TYR A 1 195 ? 3.368 7.684 3.828 1.00 96.38 195 TYR A CA 1
ATOM 1509 C C . TYR A 1 195 ? 4.680 6.932 3.661 1.00 96.38 195 TYR A C 1
ATOM 1511 O O . TYR A 1 195 ? 4.728 5.858 3.064 1.00 96.38 195 TYR A O 1
ATOM 1519 N N . ARG A 1 196 ? 5.754 7.482 4.208 1.00 95.00 196 ARG A N 1
ATOM 1520 C CA . ARG A 1 196 ? 7.049 6.826 4.314 1.00 95.00 196 ARG A CA 1
ATOM 1521 C C . ARG A 1 196 ? 7.189 6.151 5.664 1.00 95.00 196 ARG A C 1
ATOM 1523 O O . ARG A 1 196 ? 6.977 6.778 6.696 1.00 95.00 196 ARG A O 1
ATOM 1530 N N . ASP A 1 197 ? 7.629 4.907 5.623 1.00 95.56 197 ASP A N 1
ATOM 1531 C CA . ASP A 1 197 ? 8.113 4.154 6.768 1.00 95.56 197 ASP A CA 1
ATOM 1532 C C . ASP A 1 197 ? 9.644 4.176 6.736 1.00 95.56 197 ASP A C 1
ATOM 1534 O O . ASP A 1 197 ? 10.292 3.477 5.942 1.00 95.56 197 ASP A O 1
ATOM 1538 N N . ASP A 1 198 ? 10.220 5.047 7.568 1.00 93.06 198 ASP A N 1
ATOM 1539 C CA . ASP A 1 198 ? 11.659 5.293 7.580 1.00 93.06 198 ASP A CA 1
ATOM 1540 C C . ASP A 1 198 ? 12.478 4.118 8.120 1.00 93.06 198 ASP A C 1
ATOM 1542 O O . ASP A 1 198 ? 13.623 3.940 7.701 1.00 93.06 198 ASP A O 1
ATOM 1546 N N . GLN A 1 199 ? 11.880 3.307 8.995 1.00 93.69 199 GLN A N 1
ATOM 1547 C CA . GLN A 1 199 ? 12.531 2.191 9.689 1.00 93.69 199 GLN A CA 1
ATOM 1548 C C . GLN A 1 199 ? 12.189 0.822 9.093 1.00 93.69 199 GLN A C 1
ATOM 1550 O O . GLN A 1 199 ? 12.782 -0.193 9.472 1.00 93.69 199 GLN A O 1
ATOM 1555 N N . TRP A 1 200 ? 11.275 0.805 8.122 1.00 94.06 200 TRP A N 1
ATOM 1556 C CA . TRP A 1 200 ? 10.759 -0.377 7.436 1.00 94.06 200 TRP A CA 1
ATOM 1557 C C . TRP A 1 200 ? 9.994 -1.314 8.372 1.00 94.06 200 TRP A C 1
ATOM 1559 O O . TRP A 1 200 ? 9.906 -2.517 8.111 1.00 94.06 200 TRP A O 1
ATOM 1569 N N . ASP A 1 201 ? 9.457 -0.791 9.467 1.00 95.62 201 ASP A N 1
ATOM 1570 C CA . ASP A 1 201 ? 8.828 -1.589 10.513 1.00 95.62 201 ASP A CA 1
ATOM 1571 C C . ASP A 1 201 ? 7.548 -2.272 10.018 1.00 95.62 201 ASP A C 1
ATOM 1573 O O . ASP A 1 201 ? 7.312 -3.436 10.336 1.00 95.62 201 ASP A O 1
ATOM 1577 N N . THR A 1 202 ? 6.805 -1.645 9.105 1.00 95.62 202 THR A N 1
ATOM 1578 C CA . THR A 1 202 ? 5.664 -2.265 8.411 1.00 95.62 202 THR A CA 1
ATOM 1579 C C . THR A 1 202 ? 6.104 -3.493 7.605 1.00 95.62 202 THR A C 1
ATOM 1581 O O . THR A 1 202 ? 5.426 -4.522 7.570 1.00 95.62 202 THR A O 1
ATOM 1584 N N . PHE A 1 203 ? 7.278 -3.436 6.971 1.00 94.56 203 PHE A N 1
ATOM 1585 C CA . PHE A 1 203 ? 7.821 -4.554 6.193 1.00 94.56 203 PHE A CA 1
ATOM 1586 C C . PHE A 1 203 ? 8.427 -5.640 7.089 1.00 94.56 203 PHE A C 1
ATOM 1588 O O . PHE A 1 203 ? 8.308 -6.828 6.776 1.00 94.56 203 PHE A O 1
ATOM 1595 N N . LYS A 1 204 ? 9.031 -5.262 8.224 1.00 94.75 204 LYS A N 1
ATOM 1596 C CA . LYS A 1 204 ? 9.463 -6.206 9.267 1.00 94.75 204 LYS A CA 1
ATOM 1597 C C . LYS A 1 204 ? 8.264 -6.942 9.863 1.00 94.75 204 LYS A C 1
ATOM 1599 O O . LYS A 1 204 ? 8.324 -8.163 9.996 1.00 94.75 204 LYS A O 1
ATOM 1604 N N . PHE A 1 205 ? 7.158 -6.240 10.115 1.00 93.62 205 PHE A N 1
ATOM 1605 C CA . PHE A 1 205 ? 5.888 -6.826 10.545 1.00 93.62 205 PHE A CA 1
ATOM 1606 C C . PHE A 1 205 ? 5.351 -7.841 9.521 1.00 93.62 205 PHE A C 1
ATOM 1608 O O . PHE A 1 205 ? 4.937 -8.943 9.880 1.00 93.62 205 PHE A O 1
ATOM 1615 N N . LEU A 1 206 ? 5.467 -7.544 8.221 1.00 93.38 206 LEU A N 1
ATOM 1616 C CA . LEU A 1 20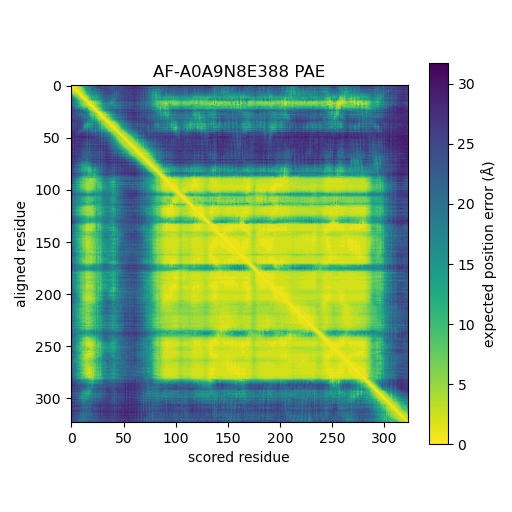6 ? 5.163 -8.488 7.133 1.00 93.38 206 LEU A CA 1
ATOM 1617 C C . LEU A 1 206 ? 6.162 -9.660 7.005 1.00 93.38 206 LEU A C 1
ATOM 1619 O O . LEU A 1 206 ? 6.052 -10.457 6.065 1.00 93.38 206 LEU A O 1
ATOM 1623 N N . GLY A 1 207 ? 7.119 -9.777 7.928 1.00 93.06 207 GLY A N 1
ATOM 1624 C CA . GLY A 1 207 ? 8.092 -10.861 8.023 1.00 93.06 207 GLY A CA 1
ATOM 1625 C C . GLY A 1 207 ? 9.373 -10.643 7.222 1.00 93.06 207 GLY A C 1
ATOM 1626 O O . GLY A 1 207 ? 10.068 -11.620 6.956 1.00 93.06 207 GLY A O 1
ATOM 1627 N N . ASN A 1 208 ? 9.668 -9.409 6.787 1.00 91.88 208 ASN A N 1
ATOM 1628 C CA . ASN A 1 208 ? 10.850 -9.062 5.983 1.00 91.88 208 ASN A CA 1
ATOM 1629 C C . ASN A 1 208 ? 11.083 -10.037 4.810 1.00 91.88 208 ASN A C 1
ATOM 1631 O O . ASN A 1 208 ? 12.185 -10.536 4.567 1.00 91.88 208 ASN A O 1
ATOM 1635 N N . ARG A 1 209 ? 9.990 -10.398 4.130 1.00 91.50 209 ARG A N 1
ATOM 1636 C CA . ARG A 1 209 ? 10.006 -11.459 3.123 1.00 91.50 209 ARG A CA 1
ATOM 1637 C C . ARG A 1 209 ? 10.788 -10.997 1.903 1.00 91.50 209 ARG A C 1
ATOM 1639 O O . ARG A 1 209 ? 10.479 -9.952 1.334 1.00 91.50 209 ARG A O 1
ATOM 1646 N N . ASN A 1 210 ? 11.735 -11.822 1.469 1.00 91.81 210 ASN A N 1
ATOM 1647 C CA . ASN A 1 210 ? 12.555 -11.561 0.294 1.00 91.81 210 ASN A CA 1
ATOM 1648 C C . ASN A 1 210 ? 12.128 -12.414 -0.906 1.00 91.81 210 ASN A C 1
ATOM 1650 O O . ASN A 1 210 ? 11.707 -13.565 -0.781 1.00 91.81 210 ASN A O 1
ATOM 1654 N N . LEU A 1 211 ? 12.257 -11.844 -2.098 1.00 88.31 211 LEU A N 1
ATOM 1655 C CA . LEU A 1 211 ? 12.060 -12.522 -3.365 1.00 88.31 211 LEU A CA 1
ATOM 1656 C C . LEU A 1 211 ? 13.271 -13.385 -3.685 1.00 88.31 211 LEU A C 1
ATOM 1658 O O . LEU A 1 211 ? 14.394 -12.899 -3.781 1.00 88.31 211 LEU A O 1
ATOM 1662 N N . SER A 1 212 ? 13.019 -14.664 -3.949 1.00 89.56 212 SER A N 1
ATOM 1663 C CA . SER A 1 212 ? 14.029 -15.540 -4.534 1.00 89.56 212 SER A CA 1
ATOM 1664 C C . SER A 1 212 ? 14.375 -15.071 -5.951 1.00 89.56 212 SER A C 1
ATOM 1666 O O . SER A 1 212 ? 13.492 -14.954 -6.807 1.00 89.56 212 SER A O 1
ATOM 1668 N N . ILE A 1 213 ? 15.668 -14.858 -6.222 1.00 88.88 213 ILE A N 1
ATOM 1669 C CA . ILE A 1 213 ? 16.204 -14.490 -7.547 1.00 88.88 213 ILE A CA 1
ATOM 1670 C C . ILE A 1 213 ? 15.720 -15.477 -8.621 1.00 88.88 213 ILE A C 1
ATOM 1672 O O . ILE A 1 213 ? 15.299 -15.077 -9.708 1.00 88.88 213 ILE A O 1
ATOM 1676 N N . TRP A 1 214 ? 15.702 -16.772 -8.297 1.00 91.06 214 TRP A N 1
ATOM 1677 C CA . TRP A 1 214 ? 15.235 -17.821 -9.201 1.00 91.06 214 TRP A CA 1
ATOM 1678 C C . TRP A 1 214 ? 13.755 -17.681 -9.548 1.00 91.06 214 TRP A C 1
ATOM 1680 O O . TRP A 1 214 ? 13.364 -17.862 -10.704 1.00 91.06 214 TRP A O 1
ATOM 1690 N N . LYS A 1 215 ? 12.923 -17.326 -8.566 1.00 88.12 215 LYS A N 1
ATOM 1691 C CA . LYS A 1 215 ? 11.495 -17.068 -8.785 1.00 88.12 215 LYS A CA 1
ATOM 1692 C C . LYS A 1 215 ? 11.295 -15.826 -9.650 1.00 88.12 215 LYS A C 1
ATOM 1694 O O . LYS A 1 215 ? 10.491 -15.862 -10.581 1.00 88.12 215 LYS A O 1
ATOM 1699 N N . THR A 1 216 ? 12.082 -14.778 -9.411 1.00 88.81 216 THR A N 1
ATOM 1700 C CA . THR A 1 216 ? 12.101 -13.563 -10.235 1.00 88.81 216 THR A CA 1
ATOM 1701 C C . THR A 1 216 ? 12.395 -13.880 -11.700 1.00 88.81 216 THR A C 1
ATOM 1703 O O . THR A 1 216 ? 11.625 -13.490 -12.581 1.00 88.81 216 THR A O 1
ATOM 1706 N N . LEU A 1 217 ? 13.438 -14.672 -11.967 1.00 90.38 217 LEU A N 1
ATOM 1707 C CA . LEU A 1 217 ? 13.810 -15.068 -13.325 1.00 90.38 217 LEU A CA 1
ATOM 1708 C C . LEU A 1 217 ? 12.726 -15.928 -13.998 1.00 90.38 217 LEU A C 1
ATOM 1710 O O . LEU A 1 217 ? 12.338 -15.655 -15.136 1.00 90.38 217 LEU A O 1
ATOM 1714 N N . LYS A 1 218 ? 12.181 -16.927 -13.287 1.00 92.25 218 LYS A N 1
ATOM 1715 C CA . LYS A 1 218 ? 11.105 -17.800 -13.799 1.00 92.25 218 LYS A CA 1
ATOM 1716 C C . LYS A 1 218 ? 9.841 -17.014 -14.159 1.00 92.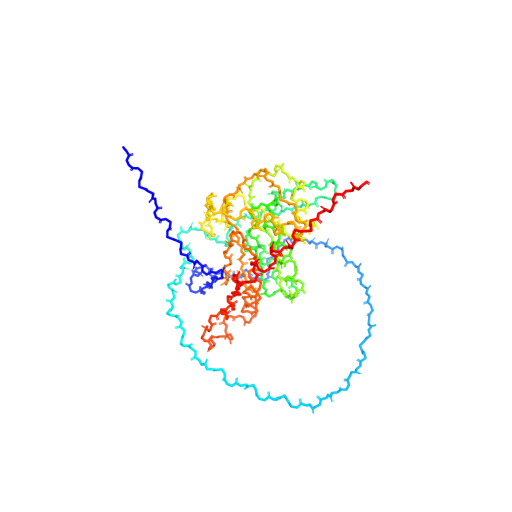25 218 LYS A C 1
ATOM 1718 O O . LYS A 1 218 ? 9.192 -17.310 -15.162 1.00 92.25 218 LYS A O 1
ATOM 1723 N N . CYS A 1 219 ? 9.493 -15.998 -13.372 1.00 92.25 219 CYS A N 1
ATOM 1724 C CA . CYS A 1 219 ? 8.307 -15.176 -13.604 1.00 92.25 219 CYS A CA 1
ATOM 1725 C C . CYS A 1 219 ? 8.510 -14.072 -14.655 1.00 92.25 219 CYS A C 1
ATOM 1727 O O . CYS A 1 219 ? 7.514 -13.522 -15.127 1.00 92.25 219 CYS A O 1
ATOM 1729 N N . GLY A 1 220 ? 9.749 -13.770 -15.063 1.00 91.81 220 GLY A N 1
ATOM 1730 C CA . GLY A 1 220 ? 10.077 -12.629 -15.926 1.00 91.81 220 GLY A CA 1
ATOM 1731 C C . GLY A 1 220 ? 9.245 -12.555 -17.209 1.00 91.81 220 GLY A C 1
ATOM 1732 O O . GLY A 1 220 ? 8.578 -11.554 -17.449 1.00 91.81 220 GLY A O 1
ATOM 1733 N N . LYS A 1 221 ? 9.176 -13.639 -17.997 1.00 93.56 221 LYS A N 1
ATOM 1734 C CA . LYS A 1 221 ? 8.399 -13.663 -19.257 1.00 93.56 221 LYS A CA 1
ATOM 1735 C C . LYS A 1 221 ? 6.897 -13.433 -19.036 1.00 93.56 221 LYS A C 1
ATOM 1737 O O . LYS A 1 221 ? 6.269 -12.693 -19.792 1.00 93.56 221 LYS A O 1
ATOM 1742 N N . LYS A 1 222 ? 6.327 -14.054 -17.993 1.00 94.38 222 LYS A N 1
ATOM 1743 C CA . LYS A 1 222 ? 4.909 -13.900 -17.611 1.00 94.38 222 LYS A CA 1
ATOM 1744 C C . LYS A 1 222 ? 4.618 -12.449 -17.223 1.00 94.38 222 LYS A C 1
ATOM 1746 O O . LYS A 1 222 ? 3.609 -11.896 -17.653 1.00 94.38 222 LYS A O 1
ATOM 1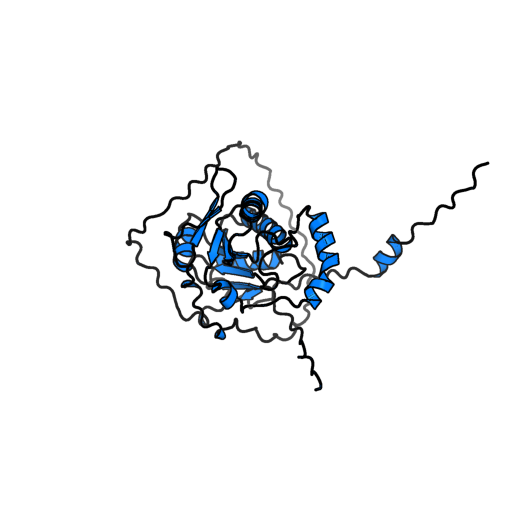751 N N . LEU A 1 223 ? 5.509 -11.841 -16.441 1.00 93.31 223 LEU A N 1
ATOM 1752 C CA . LEU A 1 223 ? 5.392 -10.458 -15.988 1.00 93.31 223 LEU A CA 1
ATOM 1753 C C . LEU A 1 223 ? 5.536 -9.460 -17.136 1.00 93.31 223 LEU A C 1
ATOM 1755 O O . LEU A 1 223 ? 4.688 -8.585 -17.260 1.00 93.31 223 LEU A O 1
ATOM 1759 N N . THR A 1 224 ? 6.528 -9.623 -18.015 1.00 93.44 224 THR A N 1
ATOM 1760 C CA . THR A 1 224 ? 6.703 -8.749 -19.185 1.00 93.44 224 THR A CA 1
ATOM 1761 C C . THR A 1 224 ? 5.461 -8.745 -20.070 1.00 93.44 224 THR A C 1
ATOM 1763 O O . THR A 1 224 ? 4.979 -7.673 -20.431 1.00 93.44 224 THR A O 1
ATOM 1766 N N . LYS A 1 225 ? 4.894 -9.925 -20.365 1.00 95.62 225 LYS A N 1
ATOM 1767 C CA . LYS A 1 225 ? 3.643 -10.025 -21.128 1.00 95.62 225 LYS A CA 1
ATOM 1768 C C . LYS A 1 225 ? 2.503 -9.290 -20.421 1.00 95.62 225 LYS A C 1
ATOM 1770 O O . LYS A 1 225 ? 1.879 -8.422 -21.012 1.00 95.62 225 LYS A O 1
ATOM 1775 N N . ARG A 1 226 ? 2.287 -9.580 -19.135 1.00 94.00 226 ARG A N 1
ATOM 1776 C CA . ARG A 1 226 ? 1.232 -8.946 -18.331 1.00 94.00 226 ARG A CA 1
ATOM 1777 C C . ARG A 1 226 ? 1.358 -7.423 -18.294 1.00 94.00 226 ARG A C 1
ATOM 1779 O O . ARG A 1 226 ? 0.355 -6.737 -18.442 1.00 94.00 226 ARG A O 1
ATOM 1786 N N . TYR A 1 227 ? 2.558 -6.890 -18.080 1.00 94.81 227 TYR A N 1
ATOM 1787 C CA . TYR A 1 227 ? 2.764 -5.444 -18.030 1.00 94.81 227 TYR A CA 1
ATOM 1788 C C . TYR A 1 227 ? 2.534 -4.794 -19.390 1.00 94.81 227 TYR A C 1
ATOM 1790 O O . TYR A 1 227 ? 1.936 -3.726 -19.443 1.00 94.81 227 TYR A O 1
ATOM 1798 N N . SER A 1 228 ? 2.932 -5.458 -20.479 1.00 94.69 228 SER A N 1
ATOM 1799 C CA . SER A 1 228 ? 2.605 -5.013 -21.835 1.00 94.69 228 SER A CA 1
ATOM 1800 C C . SER A 1 228 ? 1.091 -4.969 -22.057 1.00 94.69 228 SER A C 1
ATOM 1802 O O . SER A 1 228 ? 0.581 -3.955 -22.527 1.00 94.69 228 SER A O 1
ATOM 1804 N N . ASP A 1 229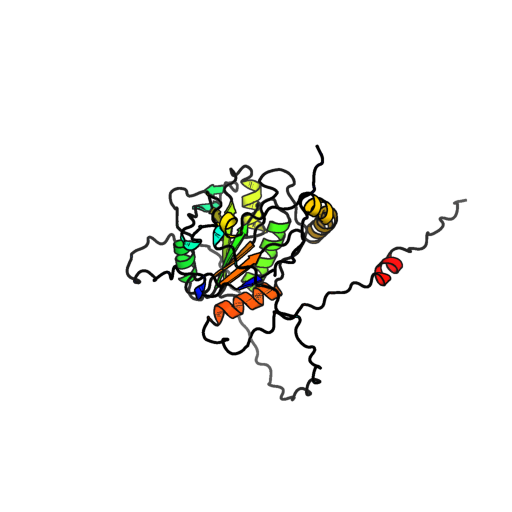 ? 0.371 -6.025 -21.666 1.00 95.12 229 ASP A N 1
ATOM 1805 C CA . ASP A 1 229 ? -1.088 -6.117 -21.808 1.00 95.12 229 ASP A CA 1
ATOM 1806 C C . ASP A 1 229 ? -1.803 -5.008 -21.005 1.00 95.12 229 ASP A C 1
ATOM 1808 O O . ASP A 1 229 ? -2.768 -4.415 -21.484 1.00 95.12 229 ASP A O 1
ATOM 1812 N N . CYS A 1 230 ? -1.292 -4.667 -19.814 1.00 92.06 230 CYS A N 1
ATOM 1813 C CA . CYS A 1 230 ? -1.809 -3.575 -18.978 1.00 92.06 230 CYS A CA 1
ATOM 1814 C C . CYS A 1 230 ? -1.238 -2.184 -19.323 1.00 92.06 230 CYS A C 1
ATOM 1816 O O . CYS A 1 230 ? -1.556 -1.219 -18.632 1.00 92.06 230 CYS A O 1
ATOM 1818 N N . LYS A 1 231 ? -0.367 -2.056 -20.337 1.00 95.81 231 LYS A N 1
ATOM 1819 C CA . LYS A 1 231 ? 0.356 -0.810 -20.680 1.00 95.81 231 LYS A CA 1
ATOM 1820 C C . LYS A 1 231 ? 1.149 -0.202 -19.505 1.00 95.81 231 LYS A C 1
ATOM 1822 O O . LYS A 1 231 ? 1.324 1.012 -19.415 1.00 95.81 231 LYS A O 1
ATOM 1827 N N . ILE A 1 232 ? 1.660 -1.045 -18.610 1.00 94.94 232 ILE A N 1
ATOM 1828 C CA . ILE A 1 232 ? 2.447 -0.642 -17.442 1.00 94.94 232 ILE A CA 1
ATOM 1829 C C . ILE A 1 232 ? 3.932 -0.642 -17.805 1.00 94.94 232 ILE A C 1
ATOM 1831 O O . ILE A 1 232 ? 4.504 -1.667 -18.175 1.00 94.94 232 ILE A O 1
ATOM 1835 N N . LYS A 1 233 ? 4.589 0.508 -17.638 1.00 92.94 233 LYS A N 1
ATOM 1836 C CA . LYS A 1 233 ? 6.050 0.607 -17.739 1.00 92.94 233 LYS A CA 1
ATOM 1837 C C . LYS A 1 233 ? 6.683 0.122 -16.434 1.00 92.94 233 LYS A C 1
ATOM 1839 O O . LYS A 1 233 ? 6.326 0.598 -15.360 1.00 92.94 233 LYS A O 1
ATOM 1844 N N . ASN A 1 234 ? 7.616 -0.824 -16.526 1.00 89.94 234 ASN A N 1
ATOM 1845 C CA . ASN A 1 234 ? 8.390 -1.310 -15.384 1.00 89.94 234 ASN A CA 1
ATOM 1846 C C . ASN A 1 234 ? 9.783 -0.670 -15.403 1.00 89.94 234 ASN A C 1
ATOM 1848 O O . ASN A 1 234 ? 10.553 -0.910 -16.332 1.00 89.94 234 ASN A O 1
ATOM 1852 N N . ALA A 1 235 ? 10.124 0.109 -14.378 1.00 86.06 235 ALA A N 1
ATOM 1853 C CA . ALA A 1 235 ? 11.465 0.664 -14.236 1.00 86.06 235 ALA A CA 1
ATOM 1854 C C . ALA A 1 235 ? 12.407 -0.427 -13.707 1.00 86.06 235 ALA A C 1
ATOM 1856 O O . ALA A 1 235 ? 12.283 -0.872 -12.564 1.00 86.06 235 ALA A O 1
ATOM 1857 N N . LEU A 1 236 ? 13.337 -0.903 -14.536 1.00 72.25 236 LEU A N 1
ATOM 1858 C CA . LEU A 1 236 ? 14.231 -2.012 -14.174 1.00 72.25 236 LEU A CA 1
ATOM 1859 C C . LEU A 1 236 ? 15.332 -1.610 -13.183 1.00 72.25 236 LEU A C 1
ATOM 1861 O O . LEU A 1 236 ? 15.816 -2.465 -12.453 1.00 72.25 236 LEU A O 1
ATOM 1865 N N . ILE A 1 237 ? 15.696 -0.328 -13.128 1.00 71.25 237 ILE A N 1
ATOM 1866 C CA . ILE A 1 237 ? 16.855 0.160 -12.374 1.00 71.25 237 ILE A CA 1
ATOM 1867 C C . ILE A 1 237 ? 16.388 0.915 -11.125 1.00 71.25 237 ILE A C 1
ATOM 1869 O O . ILE A 1 237 ? 15.525 1.788 -11.214 1.00 71.25 237 ILE A O 1
ATOM 1873 N N . GLY A 1 238 ? 16.977 0.581 -9.974 1.00 66.88 238 GLY A N 1
ATOM 1874 C CA . GLY A 1 238 ? 16.908 1.367 -8.741 1.00 66.88 238 GLY A CA 1
ATOM 1875 C C . GLY A 1 238 ? 16.041 0.759 -7.637 1.00 66.88 238 GLY A C 1
ATOM 1876 O O . GLY A 1 238 ? 14.969 0.213 -7.900 1.00 66.88 238 GLY A O 1
ATOM 1877 N N . GLY A 1 239 ? 16.498 0.927 -6.395 1.00 71.62 239 GLY A N 1
ATOM 1878 C CA . GLY A 1 239 ? 15.784 0.544 -5.176 1.00 71.62 239 GLY A CA 1
ATOM 1879 C C . GLY A 1 239 ? 16.004 -0.904 -4.738 1.00 71.62 239 GLY A C 1
ATOM 1880 O O . GLY A 1 239 ? 16.800 -1.645 -5.310 1.00 71.62 239 GLY A O 1
ATOM 1881 N N . ASP A 1 240 ? 15.292 -1.291 -3.685 1.00 79.31 240 ASP A N 1
ATOM 1882 C CA . ASP A 1 240 ? 15.268 -2.666 -3.205 1.00 79.31 240 ASP A CA 1
ATOM 1883 C C . ASP A 1 240 ? 14.352 -3.521 -4.091 1.00 79.31 240 ASP A C 1
ATOM 1885 O O . ASP A 1 240 ? 13.140 -3.306 -4.174 1.00 79.31 240 ASP A O 1
ATOM 1889 N N . HIS A 1 241 ? 14.953 -4.490 -4.775 1.00 80.88 241 HIS A N 1
ATOM 1890 C CA . HIS A 1 241 ? 14.258 -5.388 -5.689 1.00 80.88 241 HIS A CA 1
ATOM 1891 C C . HIS A 1 241 ? 13.722 -6.650 -5.016 1.00 80.88 241 HIS A C 1
ATOM 1893 O O . HIS A 1 241 ? 13.004 -7.402 -5.675 1.00 80.88 241 HIS A O 1
ATOM 1899 N N . PHE A 1 242 ? 14.074 -6.902 -3.754 1.00 87.38 242 PHE A N 1
ATOM 1900 C CA . PHE A 1 242 ? 13.852 -8.191 -3.111 1.00 87.38 242 PHE A CA 1
ATOM 1901 C C . PHE A 1 242 ? 12.788 -8.154 -2.021 1.00 87.38 242 PHE A C 1
ATOM 1903 O O . PHE A 1 242 ? 12.113 -9.162 -1.862 1.00 87.38 242 PHE A O 1
ATOM 1910 N N . THR A 1 243 ? 12.550 -7.041 -1.330 1.00 90.81 243 THR A N 1
ATOM 1911 C CA . THR A 1 243 ? 11.467 -6.990 -0.326 1.00 90.81 243 THR A CA 1
ATOM 1912 C C . THR A 1 243 ? 10.103 -7.310 -0.959 1.00 90.81 243 THR A C 1
ATOM 1914 O O . THR A 1 243 ? 9.822 -6.874 -2.069 1.00 90.81 243 THR A O 1
ATOM 1917 N N . GLN A 1 244 ? 9.229 -8.060 -0.281 1.00 93.25 244 GLN A N 1
ATOM 1918 C CA . GLN A 1 244 ? 7.832 -8.276 -0.680 1.00 93.25 244 GLN A CA 1
ATOM 1919 C C . GLN A 1 244 ? 6.884 -7.311 0.036 1.00 93.25 244 GLN A C 1
ATOM 1921 O O . GLN A 1 244 ? 7.047 -7.046 1.223 1.00 93.25 244 GLN A O 1
ATOM 1926 N N . GLY A 1 245 ? 5.870 -6.818 -0.680 1.00 95.25 245 GLY A N 1
ATOM 1927 C CA . GLY A 1 245 ? 4.833 -5.967 -0.104 1.00 95.25 245 GLY A CA 1
ATOM 1928 C C . GLY A 1 245 ? 3.678 -6.776 0.484 1.00 95.25 245 GLY A C 1
ATOM 1929 O O . GLY A 1 245 ? 3.767 -7.988 0.711 1.00 95.25 245 GLY A O 1
ATOM 1930 N N . GLY A 1 246 ? 2.553 -6.107 0.689 1.00 96.31 246 GLY A N 1
ATOM 1931 C CA . GLY A 1 246 ? 1.332 -6.708 1.211 1.00 96.31 246 GLY A CA 1
ATOM 1932 C C . GLY A 1 246 ? 0.227 -5.676 1.367 1.00 96.31 246 GLY A C 1
ATOM 1933 O O . GLY A 1 246 ? 0.423 -4.502 1.051 1.00 96.31 246 GLY A O 1
ATOM 1934 N N . ILE A 1 247 ? -0.932 -6.122 1.836 1.00 97.94 247 ILE A N 1
ATOM 1935 C CA . ILE A 1 247 ? -2.035 -5.240 2.223 1.00 97.94 247 ILE A CA 1
ATOM 1936 C C . ILE A 1 247 ? -2.431 -5.612 3.645 1.00 97.94 247 ILE A C 1
ATOM 1938 O O . ILE A 1 247 ? -2.629 -6.789 3.941 1.00 97.94 247 ILE A O 1
ATOM 1942 N N . LEU A 1 248 ? -2.526 -4.621 4.518 1.00 97.44 248 LEU A N 1
ATOM 1943 C CA . LEU A 1 248 ? -3.063 -4.776 5.865 1.00 97.44 248 LEU A CA 1
ATOM 1944 C C . LEU A 1 248 ? -4.497 -4.245 5.857 1.00 97.44 248 LEU A C 1
ATOM 1946 O O . LEU A 1 248 ? -4.727 -3.167 5.310 1.00 97.44 248 LEU A O 1
ATOM 1950 N N . LEU A 1 249 ? -5.450 -4.986 6.420 1.00 96.50 249 LEU A N 1
ATOM 1951 C CA . LEU A 1 249 ? -6.838 -4.540 6.554 1.00 96.50 249 LEU A CA 1
ATOM 1952 C C . LEU A 1 249 ? -7.176 -4.355 8.027 1.00 96.50 249 LEU A C 1
ATOM 1954 O O . LEU A 1 249 ? -7.105 -5.305 8.812 1.00 96.50 249 LEU A O 1
ATOM 1958 N N . PHE A 1 250 ? -7.571 -3.135 8.361 1.00 95.56 250 PHE A N 1
ATOM 1959 C CA . PHE A 1 250 ? -8.009 -2.723 9.682 1.00 95.56 250 PHE A CA 1
ATOM 1960 C C . PHE A 1 250 ? -9.521 -2.510 9.677 1.00 95.56 250 PHE A C 1
ATOM 1962 O O . PHE A 1 250 ? -10.068 -2.018 8.686 1.00 95.56 250 PHE A O 1
ATOM 1969 N N . ASP A 1 251 ? -10.195 -2.882 10.761 1.00 94.56 251 ASP A N 1
ATOM 1970 C CA . ASP A 1 251 ? -11.607 -2.542 10.950 1.00 94.56 251 ASP A CA 1
ATOM 1971 C C . ASP A 1 251 ? -11.789 -1.080 11.396 1.00 94.56 251 ASP A C 1
ATOM 1973 O O . ASP A 1 251 ? -10.827 -0.318 11.535 1.00 94.56 251 ASP A O 1
ATOM 1977 N N . LYS A 1 252 ? -13.044 -0.679 11.616 1.00 93.56 252 LYS A N 1
ATOM 1978 C CA . LYS A 1 252 ? -13.425 0.684 12.013 1.00 93.56 252 LYS A CA 1
ATOM 1979 C C . LYS A 1 252 ? -12.809 1.151 13.333 1.00 93.56 252 LYS A C 1
ATOM 1981 O O . LYS A 1 252 ? -12.765 2.349 13.581 1.00 93.56 252 LYS A O 1
ATOM 1986 N N . ASN A 1 253 ? -12.358 0.222 14.175 1.00 91.44 253 ASN A N 1
ATOM 1987 C CA . ASN A 1 253 ? -11.726 0.533 15.455 1.00 91.44 253 ASN A CA 1
ATOM 1988 C C . ASN A 1 253 ? -10.200 0.646 15.319 1.00 91.44 253 ASN A C 1
ATOM 1990 O O . ASN A 1 253 ? -9.505 0.746 16.324 1.00 91.44 253 ASN A O 1
ATOM 1994 N N . GLY A 1 254 ? -9.663 0.560 14.096 1.00 92.31 254 GLY A N 1
ATOM 1995 C CA . GLY A 1 254 ? -8.224 0.542 13.858 1.00 92.31 254 GLY A CA 1
ATOM 1996 C C . GLY A 1 254 ? -7.562 -0.785 14.235 1.00 92.31 254 GLY A C 1
ATOM 1997 O O . GLY A 1 254 ? -6.337 -0.847 14.312 1.00 92.31 254 GLY A O 1
ATOM 1998 N N . MET A 1 255 ? -8.331 -1.860 14.447 1.00 92.12 255 MET A N 1
ATOM 1999 C CA . MET A 1 255 ? -7.775 -3.170 14.791 1.00 92.12 255 MET A CA 1
ATOM 2000 C C . MET A 1 255 ? -7.401 -3.939 13.527 1.00 92.12 255 MET A C 1
ATOM 2002 O O . MET A 1 255 ? -8.201 -4.054 12.599 1.00 92.12 255 MET A O 1
ATOM 2006 N N . LEU A 1 256 ? -6.190 -4.502 13.483 1.00 93.75 256 LEU A N 1
ATOM 2007 C CA . LEU A 1 256 ? -5.739 -5.311 12.350 1.00 93.75 256 LEU A CA 1
ATOM 2008 C C . LEU A 1 256 ? -6.515 -6.634 12.295 1.00 93.75 256 LEU A C 1
ATOM 2010 O O . LEU A 1 256 ? -6.438 -7.448 13.210 1.00 93.75 256 LEU A O 1
ATOM 2014 N N . ARG A 1 257 ? -7.215 -6.887 11.189 1.00 93.44 257 ARG A N 1
ATOM 2015 C CA . ARG A 1 257 ? -8.044 -8.090 11.005 1.00 93.44 257 ARG A CA 1
ATOM 2016 C C . ARG A 1 257 ? -7.457 -9.067 10.011 1.00 93.44 257 ARG A C 1
ATOM 2018 O O . ARG A 1 257 ? -7.514 -10.277 10.225 1.00 93.44 257 ARG A O 1
ATOM 2025 N N . TYR A 1 258 ? -6.879 -8.547 8.932 1.00 94.88 258 TYR A N 1
ATOM 2026 C CA . TYR A 1 258 ? -6.347 -9.375 7.860 1.00 94.88 258 TYR A CA 1
ATOM 2027 C C . TYR A 1 258 ? -5.010 -8.867 7.344 1.00 94.88 258 TYR A C 1
ATOM 2029 O O . TYR A 1 258 ? -4.774 -7.666 7.224 1.00 94.88 258 TYR A O 1
ATOM 2037 N N . VAL A 1 259 ? -4.162 -9.817 6.958 1.00 95.81 259 VAL A N 1
ATOM 2038 C CA . VAL A 1 259 ? -2.921 -9.560 6.228 1.00 95.81 259 VAL A CA 1
ATOM 2039 C C . VAL A 1 259 ? -2.982 -10.289 4.893 1.00 95.81 259 VAL A C 1
ATOM 2041 O O . VAL A 1 259 ? -3.071 -11.516 4.844 1.00 95.81 259 VAL A O 1
ATOM 2044 N N . TYR A 1 260 ? -2.918 -9.533 3.801 1.00 96.38 260 TYR A N 1
ATOM 2045 C CA . TYR A 1 260 ? -2.705 -10.059 2.462 1.00 96.38 260 TYR A CA 1
ATOM 2046 C C . TYR A 1 260 ? -1.208 -10.074 2.156 1.00 96.38 260 TYR A C 1
ATOM 2048 O O . TYR A 1 260 ? -0.576 -9.027 1.980 1.00 96.38 260 TYR A O 1
ATOM 2056 N N . TYR A 1 261 ? -0.632 -11.264 2.036 1.00 95.19 261 TYR A N 1
ATOM 2057 C CA . TYR A 1 261 ? 0.764 -11.422 1.658 1.00 95.19 261 TYR A CA 1
ATOM 2058 C C . TYR A 1 261 ? 0.913 -11.422 0.141 1.00 95.19 261 TYR A C 1
ATOM 2060 O O . TYR A 1 261 ? 0.426 -12.312 -0.560 1.00 95.19 261 TYR A O 1
ATOM 2068 N N . GLU A 1 262 ? 1.652 -10.441 -0.378 1.00 93.75 262 GLU A N 1
ATOM 2069 C CA . GLU A 1 262 ? 1.914 -10.363 -1.810 1.00 93.75 262 GLU A CA 1
ATOM 2070 C C . GLU A 1 262 ? 2.598 -11.640 -2.332 1.00 93.75 262 GLU A C 1
ATOM 2072 O O . GLU A 1 262 ? 3.594 -12.116 -1.768 1.00 93.75 262 GLU A O 1
ATOM 2077 N N . ARG A 1 263 ? 2.080 -12.164 -3.450 1.00 92.75 263 ARG A N 1
ATOM 2078 C CA . ARG A 1 263 ? 2.678 -13.251 -4.228 1.00 92.75 263 ARG A CA 1
ATOM 2079 C C . ARG A 1 263 ? 3.298 -12.692 -5.501 1.00 92.75 263 ARG A C 1
ATOM 2081 O O . ARG A 1 263 ? 2.609 -12.214 -6.401 1.00 92.75 263 ARG A O 1
ATOM 2088 N N . TYR A 1 264 ? 4.621 -12.765 -5.584 1.00 90.25 264 TYR A N 1
ATOM 2089 C CA . TYR A 1 264 ? 5.348 -12.268 -6.746 1.00 90.25 264 TYR A CA 1
ATOM 2090 C C . TYR A 1 264 ? 4.958 -12.995 -8.027 1.00 90.25 264 TYR A C 1
ATOM 2092 O O . TYR A 1 264 ? 4.928 -14.224 -8.059 1.00 90.25 264 TYR A O 1
ATOM 2100 N N . GLY A 1 265 ? 4.721 -12.231 -9.092 1.00 90.38 265 GLY A N 1
ATOM 2101 C CA . GLY A 1 265 ? 4.288 -12.776 -10.377 1.00 90.38 265 GLY A CA 1
ATOM 2102 C C . GLY A 1 265 ? 2.770 -12.837 -10.555 1.00 90.38 265 GLY A C 1
ATOM 2103 O O . GLY A 1 265 ? 2.305 -13.014 -11.687 1.00 90.38 265 GLY A O 1
ATOM 2104 N N . ASP A 1 266 ? 1.997 -12.647 -9.482 1.00 94.00 266 ASP A N 1
ATOM 2105 C CA . ASP A 1 266 ? 0.546 -12.832 -9.477 1.00 94.00 266 ASP A CA 1
ATOM 2106 C C . ASP A 1 266 ? -0.219 -11.508 -9.326 1.00 94.00 266 ASP A C 1
ATOM 2108 O O . ASP A 1 266 ? 0.337 -10.455 -8.981 1.00 94.00 266 ASP A O 1
ATOM 2112 N N . ARG A 1 267 ? -1.484 -11.519 -9.755 1.00 95.06 267 ARG A N 1
ATOM 2113 C CA . ARG A 1 267 ? -2.420 -10.406 -9.540 1.00 95.06 267 ARG A CA 1
ATOM 2114 C C . ARG A 1 267 ? -2.883 -10.410 -8.087 1.00 95.06 267 ARG A C 1
ATOM 2116 O O . ARG A 1 267 ? -2.639 -11.388 -7.378 1.00 95.06 267 ARG A O 1
ATOM 2123 N N . LEU A 1 268 ? -3.498 -9.316 -7.645 1.00 95.69 268 LEU A N 1
ATOM 2124 C CA . LEU A 1 268 ? -4.215 -9.372 -6.382 1.00 95.69 268 LEU A CA 1
ATOM 2125 C C . LEU A 1 268 ? -5.367 -10.363 -6.538 1.00 95.69 268 LEU A C 1
ATOM 2127 O O . LEU A 1 268 ? -6.035 -10.403 -7.572 1.00 95.69 268 LEU A O 1
ATOM 2131 N N . ASP A 1 269 ? -5.576 -11.182 -5.517 1.00 96.25 269 ASP A N 1
ATOM 2132 C CA . ASP A 1 269 ? -6.797 -11.962 -5.383 1.00 96.25 269 ASP A CA 1
ATOM 2133 C C . ASP A 1 269 ? -7.898 -11.010 -4.897 1.00 96.25 269 ASP A C 1
ATOM 2135 O O . ASP A 1 269 ? -8.146 -10.865 -3.699 1.00 96.25 269 ASP A O 1
ATOM 2139 N N . VAL A 1 270 ? -8.466 -10.258 -5.845 1.00 95.94 270 VAL A N 1
ATOM 2140 C CA . VAL A 1 270 ? -9.449 -9.201 -5.569 1.00 95.94 270 VAL A CA 1
ATOM 2141 C C . VAL A 1 270 ? -10.683 -9.781 -4.882 1.00 95.94 270 VAL A C 1
ATOM 2143 O O . VAL A 1 270 ? -11.220 -9.147 -3.983 1.00 95.94 270 VAL A O 1
ATOM 2146 N N . ASP A 1 271 ? -11.100 -10.999 -5.230 1.00 95.19 271 ASP A N 1
ATOM 2147 C CA . ASP A 1 271 ? -12.247 -11.654 -4.597 1.00 95.19 271 ASP A CA 1
ATOM 2148 C C . ASP A 1 271 ? -11.973 -11.971 -3.120 1.00 95.19 271 ASP A C 1
ATOM 2150 O O . ASP A 1 271 ? -12.833 -11.742 -2.267 1.00 95.19 271 ASP A O 1
ATOM 2154 N N . ALA A 1 272 ? -10.757 -12.423 -2.790 1.00 93.75 272 ALA A N 1
ATOM 2155 C CA . ALA A 1 272 ? -10.354 -12.623 -1.400 1.00 93.75 272 ALA A CA 1
ATOM 2156 C C . ALA A 1 272 ? -10.306 -11.302 -0.610 1.00 93.75 272 ALA A C 1
ATOM 2158 O O . ALA A 1 272 ? -10.728 -11.269 0.545 1.00 93.75 272 ALA A O 1
ATOM 2159 N N . LEU A 1 273 ? -9.833 -10.212 -1.226 1.00 96.19 273 LEU A N 1
ATOM 2160 C CA . LEU A 1 273 ? -9.837 -8.883 -0.601 1.00 96.19 273 LEU A CA 1
ATOM 2161 C C . LEU A 1 273 ? -11.261 -8.355 -0.390 1.00 96.19 273 LEU A C 1
ATOM 2163 O O . LEU A 1 273 ? -11.561 -7.869 0.693 1.00 96.19 273 LEU A O 1
ATOM 2167 N N . LYS A 1 274 ? -12.154 -8.505 -1.376 1.00 96.00 274 LYS A N 1
ATOM 2168 C CA . LYS A 1 274 ? -13.578 -8.147 -1.261 1.00 96.00 274 LYS A CA 1
ATOM 2169 C C . LYS A 1 274 ? -14.250 -8.858 -0.097 1.00 96.00 274 LYS A C 1
ATOM 2171 O O . LYS A 1 274 ? -14.994 -8.238 0.655 1.00 96.00 274 LYS A O 1
ATOM 2176 N N . TRP A 1 275 ? -13.998 -10.158 0.033 1.00 94.06 275 TRP A N 1
ATOM 2177 C CA . TRP A 1 275 ? -14.524 -10.944 1.142 1.00 94.06 275 TRP A CA 1
ATOM 2178 C C . TRP A 1 275 ? -13.997 -10.430 2.489 1.00 94.06 275 TRP A C 1
ATOM 2180 O O . TRP A 1 275 ? -14.788 -10.191 3.394 1.00 94.06 275 TRP A O 1
ATOM 2190 N N . ALA A 1 276 ? -12.687 -10.184 2.597 1.00 95.00 276 ALA A N 1
ATOM 2191 C CA . ALA A 1 276 ? -12.075 -9.697 3.832 1.00 95.00 276 ALA A CA 1
ATOM 2192 C C . ALA A 1 276 ? -12.551 -8.286 4.225 1.00 95.00 276 ALA A C 1
ATOM 2194 O O . ALA A 1 276 ? -12.729 -8.017 5.406 1.00 95.00 276 ALA A O 1
ATOM 2195 N N . ILE A 1 277 ? -12.792 -7.400 3.250 1.00 95.56 277 ILE A N 1
ATOM 2196 C CA . ILE A 1 277 ? -13.356 -6.064 3.500 1.00 95.56 277 ILE A CA 1
ATOM 2197 C C . ILE A 1 277 ? -14.764 -6.180 4.088 1.00 95.56 277 ILE A C 1
ATOM 2199 O O . ILE A 1 277 ? -15.020 -5.583 5.126 1.00 95.56 277 ILE A O 1
ATOM 2203 N N . ARG A 1 278 ? -15.644 -6.996 3.494 1.00 94.81 278 ARG A N 1
ATOM 2204 C CA . ARG A 1 278 ? -17.008 -7.204 4.017 1.00 94.81 278 ARG A CA 1
ATOM 2205 C C . ARG A 1 278 ? -17.008 -7.763 5.437 1.00 94.81 278 ARG A C 1
ATOM 2207 O O . ARG A 1 278 ? -17.775 -7.311 6.276 1.00 94.81 278 ARG A O 1
ATOM 2214 N N . ASP A 1 279 ? -16.111 -8.703 5.730 1.00 92.25 279 ASP A N 1
ATOM 2215 C CA . ASP A 1 279 ? -15.980 -9.226 7.094 1.00 92.25 279 ASP A CA 1
ATOM 2216 C C . ASP A 1 279 ? -15.512 -8.149 8.093 1.00 92.25 279 ASP A C 1
ATOM 2218 O O . ASP A 1 279 ? -15.987 -8.102 9.229 1.00 92.25 279 ASP A O 1
ATOM 2222 N N . CYS A 1 280 ? -14.624 -7.238 7.676 1.00 93.00 280 CYS A N 1
ATOM 2223 C CA . CYS A 1 280 ? -14.250 -6.086 8.500 1.00 93.00 280 CYS A CA 1
ATOM 2224 C C . CYS A 1 280 ? -15.430 -5.128 8.752 1.00 93.00 280 CYS A C 1
ATOM 2226 O O . CYS A 1 280 ? -15.533 -4.603 9.860 1.00 93.00 280 CYS A O 1
ATOM 2228 N N . GLU A 1 281 ? -16.308 -4.912 7.764 1.00 92.38 281 GLU A N 1
ATOM 2229 C CA . GLU A 1 281 ? -17.513 -4.067 7.883 1.00 92.38 281 GLU A CA 1
ATOM 2230 C C . GLU A 1 281 ? -18.521 -4.654 8.888 1.00 92.38 281 GLU A C 1
ATOM 2232 O O . GLU A 1 281 ? -19.055 -3.942 9.741 1.00 92.38 281 GLU A O 1
ATOM 2237 N N . GLU A 1 282 ? -18.742 -5.972 8.842 1.00 88.75 282 GLU A N 1
ATOM 2238 C CA . GLU A 1 282 ? -19.708 -6.672 9.704 1.00 88.75 282 GLU A CA 1
ATOM 2239 C C . GLU A 1 282 ? -19.264 -6.760 11.178 1.00 88.75 282 GLU A C 1
ATOM 2241 O O . GLU A 1 282 ? -20.098 -6.913 12.078 1.00 88.75 282 GLU A O 1
ATOM 2246 N N . GLY A 1 283 ? -17.962 -6.620 11.444 1.00 82.81 283 GLY A N 1
ATOM 2247 C CA . GLY A 1 283 ? -17.379 -6.668 12.781 1.00 82.81 283 GLY A CA 1
ATOM 2248 C C . GLY A 1 283 ? -17.274 -8.088 13.367 1.00 82.81 283 GLY A C 1
ATOM 2249 O O . GLY A 1 283 ? -17.811 -9.055 12.833 1.00 82.81 283 GLY A O 1
ATOM 2250 N N . PRO A 1 284 ? -16.559 -8.260 14.495 1.00 71.06 284 PRO A N 1
ATOM 2251 C CA . PRO A 1 284 ? -16.261 -9.582 15.063 1.00 71.06 284 PRO A CA 1
ATOM 2252 C C . PRO A 1 284 ? -17.477 -10.300 15.690 1.00 71.06 284 PRO A C 1
ATOM 2254 O O . PRO A 1 284 ? -17.355 -11.452 16.094 1.00 71.06 284 PRO A O 1
ATOM 2257 N N . GLY A 1 285 ? -18.642 -9.644 15.785 1.00 61.19 285 GLY A N 1
ATOM 2258 C CA . GLY A 1 285 ? -19.816 -10.151 16.509 1.00 61.19 285 GLY A CA 1
ATOM 2259 C C . GLY A 1 285 ? -20.916 -10.789 15.657 1.00 61.19 285 GLY A C 1
ATOM 2260 O O . GLY A 1 285 ? -21.729 -11.530 16.203 1.00 61.19 285 GLY A O 1
ATOM 2261 N N . ASN A 1 286 ? -20.949 -10.547 14.343 1.00 58.44 286 ASN A N 1
ATOM 2262 C CA . ASN A 1 286 ? -22.097 -10.945 13.515 1.00 58.44 286 ASN A CA 1
ATOM 2263 C C . ASN A 1 286 ? -21.908 -12.273 12.761 1.00 58.44 286 ASN A C 1
ATOM 2265 O O . ASN A 1 286 ? -22.899 -12.879 12.361 1.00 58.44 286 ASN A O 1
ATOM 2269 N N . ASN A 1 287 ? -20.673 -12.776 12.626 1.00 53.12 287 ASN A N 1
ATOM 2270 C CA . ASN A 1 287 ? -20.373 -13.981 11.832 1.00 53.12 287 ASN A CA 1
ATOM 2271 C C . ASN A 1 287 ? -19.869 -15.195 12.630 1.00 53.12 287 ASN A C 1
ATOM 2273 O O . ASN A 1 287 ? -19.498 -16.211 12.042 1.00 53.12 287 ASN A O 1
ATOM 2277 N N . THR A 1 288 ? -19.911 -15.156 13.965 1.00 50.00 288 THR A N 1
ATOM 2278 C CA . THR A 1 288 ? -19.347 -16.208 14.840 1.00 50.00 288 THR A CA 1
ATOM 2279 C C . THR A 1 288 ? -19.985 -17.599 14.656 1.00 50.00 288 THR A C 1
ATOM 2281 O O . THR A 1 288 ? -19.438 -18.592 15.131 1.00 50.00 288 THR A O 1
ATOM 2284 N N . LEU A 1 289 ? -21.096 -17.723 13.916 1.00 46.78 289 LEU A N 1
ATOM 2285 C CA . LEU A 1 289 ? -21.734 -19.012 13.608 1.00 46.78 289 LEU A CA 1
ATOM 2286 C C . LEU A 1 289 ? -21.608 -19.490 12.155 1.00 46.78 289 LEU A C 1
ATOM 2288 O O . LEU A 1 289 ? -21.856 -20.671 11.900 1.00 46.78 289 LEU A O 1
ATOM 2292 N N . LEU A 1 290 ? -21.122 -18.671 11.217 1.00 46.25 290 LEU A N 1
ATOM 2293 C CA . LEU A 1 290 ? -20.670 -19.180 9.920 1.00 46.25 290 LEU A CA 1
ATOM 2294 C C . LEU A 1 290 ? -19.218 -19.624 10.062 1.00 46.25 290 LEU A C 1
ATOM 2296 O O . LEU A 1 290 ? -18.272 -18.959 9.657 1.00 46.25 290 LEU A O 1
ATOM 2300 N N . ARG A 1 291 ? -19.066 -20.792 10.691 1.00 46.88 291 ARG A N 1
ATOM 2301 C CA . ARG A 1 291 ? -17.842 -21.587 10.784 1.00 46.88 291 ARG A CA 1
ATOM 2302 C C . ARG A 1 291 ? -17.166 -21.662 9.410 1.00 46.88 291 ARG A C 1
ATOM 2304 O O . ARG A 1 291 ? -17.494 -22.543 8.627 1.00 46.88 291 ARG A O 1
ATOM 2311 N N . VAL A 1 292 ? -16.246 -20.726 9.168 1.00 47.25 292 VAL A N 1
ATOM 2312 C CA . VAL A 1 292 ? -15.376 -20.519 8.001 1.00 47.25 292 VAL A CA 1
ATOM 2313 C C . VAL A 1 292 ? -15.410 -21.691 7.015 1.00 47.25 292 VAL A C 1
ATOM 2315 O O . VAL A 1 292 ? -14.536 -22.567 7.018 1.00 47.25 292 VAL A O 1
ATOM 2318 N N . GLU A 1 293 ? -16.393 -21.696 6.111 1.00 48.56 293 GLU A N 1
ATOM 2319 C CA . GLU A 1 293 ? -16.107 -22.227 4.789 1.00 48.56 293 GLU A CA 1
ATOM 2320 C C . GLU A 1 293 ? -14.989 -21.323 4.270 1.00 48.56 293 GLU A C 1
ATOM 2322 O O . GLU A 1 293 ? -15.144 -20.104 4.199 1.00 48.56 293 GLU A O 1
ATOM 2327 N N . ARG A 1 294 ? -13.803 -21.899 4.029 1.00 55.25 294 ARG A N 1
ATOM 2328 C CA . ARG A 1 294 ? -12.689 -21.163 3.413 1.00 55.25 294 ARG A CA 1
ATOM 2329 C C . ARG A 1 294 ? -13.243 -20.352 2.241 1.00 55.25 294 ARG A C 1
ATOM 2331 O O . ARG A 1 294 ? -14.139 -20.885 1.577 1.00 55.25 294 ARG A O 1
ATOM 2338 N N . PRO A 1 295 ? -12.676 -19.167 1.928 1.00 52.25 295 PRO A N 1
ATOM 2339 C CA . PRO A 1 295 ? -13.023 -18.466 0.696 1.00 52.25 295 PRO A CA 1
ATOM 2340 C C . PRO A 1 295 ? -13.090 -19.511 -0.419 1.00 52.25 295 PRO A C 1
ATOM 2342 O O . PRO A 1 295 ? -12.164 -20.341 -0.497 1.00 52.25 295 PRO A O 1
ATOM 2345 N N . PRO A 1 296 ? -14.216 -19.591 -1.157 1.00 49.88 296 PRO A N 1
ATOM 2346 C CA . PRO A 1 296 ? -14.470 -20.692 -2.069 1.00 49.88 296 PRO A CA 1
ATOM 2347 C C . PRO A 1 296 ? -13.224 -20.852 -2.916 1.00 49.88 296 PRO A C 1
ATOM 2349 O O . PRO A 1 296 ? -12.765 -19.882 -3.517 1.00 49.88 296 PRO A O 1
ATOM 2352 N N . LYS A 1 297 ? -12.608 -22.045 -2.882 1.00 54.56 297 LYS A N 1
ATOM 2353 C CA . LYS A 1 297 ? -11.419 -22.305 -3.693 1.00 54.56 297 LYS A CA 1
ATOM 2354 C C . LYS A 1 297 ? -11.810 -21.953 -5.116 1.00 54.56 297 LYS A C 1
ATOM 2356 O O . LYS A 1 297 ? -12.591 -22.692 -5.717 1.00 54.56 297 LYS A O 1
ATOM 2361 N N . LEU A 1 298 ? -11.291 -20.829 -5.614 1.00 49.66 298 LEU A N 1
ATOM 2362 C CA . LEU A 1 298 ? -11.552 -20.409 -6.977 1.00 49.66 298 LEU A CA 1
ATOM 2363 C C . LEU A 1 298 ? -11.212 -21.613 -7.856 1.00 49.66 298 LEU A C 1
ATOM 2365 O O . LEU A 1 298 ? -10.151 -22.226 -7.648 1.00 49.66 298 LEU A O 1
ATOM 2369 N N . PRO A 1 299 ? -12.119 -22.035 -8.754 1.00 44.38 299 PRO A N 1
ATOM 2370 C CA . PRO A 1 299 ? -11.861 -23.181 -9.600 1.00 44.38 299 PRO A CA 1
ATOM 2371 C C . PRO A 1 299 ? -10.522 -22.923 -10.275 1.00 44.38 299 PRO A C 1
ATOM 2373 O O . PRO A 1 299 ? -10.347 -21.900 -10.941 1.00 44.38 299 PRO A O 1
ATOM 2376 N N . LYS A 1 300 ? -9.544 -23.812 -10.046 1.00 49.75 300 LYS A N 1
ATOM 2377 C CA . LYS A 1 300 ? -8.275 -23.754 -10.770 1.00 49.75 300 LYS A CA 1
ATOM 2378 C C . LYS A 1 300 ? -8.680 -23.756 -12.236 1.00 49.75 300 LYS A C 1
ATOM 2380 O O . LYS A 1 300 ? -9.175 -24.778 -12.707 1.00 49.75 300 LYS A O 1
ATOM 2385 N N . ARG A 1 301 ? -8.548 -22.618 -12.932 1.00 41.31 301 ARG A N 1
ATOM 2386 C CA . ARG A 1 301 ? -8.743 -22.553 -14.381 1.00 41.31 301 ARG A CA 1
ATOM 2387 C C . ARG A 1 301 ? -7.698 -23.487 -14.963 1.00 41.31 301 ARG A C 1
ATOM 2389 O O . ARG A 1 301 ? -6.539 -23.117 -15.135 1.00 41.31 301 ARG A O 1
ATOM 2396 N N . HIS A 1 302 ? -8.097 -24.734 -15.170 1.00 41.81 302 HIS A N 1
ATOM 2397 C CA . HIS A 1 302 ? -7.304 -25.712 -15.866 1.00 41.81 302 HIS A CA 1
ATOM 2398 C C . HIS A 1 302 ? -7.364 -25.264 -17.318 1.00 41.81 302 HIS A C 1
ATOM 2400 O O . HIS A 1 302 ? -8.312 -25.548 -18.043 1.00 41.81 302 HIS A O 1
ATOM 2406 N N . VAL A 1 303 ? -6.399 -24.432 -17.707 1.00 47.69 303 VAL A N 1
ATOM 2407 C CA . VAL A 1 303 ? -6.135 -24.189 -19.116 1.00 47.69 303 VAL A CA 1
ATOM 2408 C C . VAL A 1 303 ? -5.658 -25.537 -19.634 1.00 47.69 303 VAL A C 1
ATOM 2410 O O . VAL A 1 303 ? -4.503 -25.902 -19.420 1.00 47.69 303 VAL A O 1
ATOM 2413 N N . SER A 1 304 ? -6.584 -26.325 -20.194 1.00 43.19 304 SER A N 1
ATOM 2414 C CA . SER A 1 304 ? -6.240 -27.570 -20.872 1.00 43.19 304 SER A CA 1
ATOM 2415 C C . SER A 1 304 ? -5.135 -27.236 -21.868 1.00 43.19 304 SER A C 1
ATOM 2417 O O . SER A 1 304 ? -5.252 -26.330 -22.701 1.00 43.19 304 SER A O 1
ATOM 2419 N N . ARG A 1 305 ? -4.024 -27.951 -21.710 1.00 49.38 305 ARG A N 1
ATOM 2420 C CA . ARG A 1 305 ? -2.820 -27.821 -22.526 1.00 49.38 305 ARG A CA 1
ATOM 2421 C C . ARG A 1 305 ? -3.125 -28.119 -24.005 1.00 49.38 305 ARG A C 1
ATOM 2423 O O . ARG A 1 305 ? -2.432 -27.607 -24.879 1.00 49.38 305 ARG A O 1
ATOM 2430 N N . ASP A 1 306 ? -4.229 -28.816 -24.273 1.00 52.41 306 ASP A N 1
ATOM 2431 C CA . ASP A 1 306 ? -4.661 -29.256 -25.602 1.00 52.41 306 ASP A CA 1
ATOM 2432 C C . ASP A 1 306 ? -5.135 -28.106 -26.505 1.00 52.41 306 ASP A C 1
ATOM 2434 O O . ASP A 1 306 ? -5.120 -28.229 -27.730 1.00 52.41 306 ASP A O 1
ATOM 2438 N N . ASN A 1 307 ? -5.497 -26.949 -25.936 1.00 49.47 307 ASN A N 1
ATOM 2439 C CA . ASN A 1 307 ? -5.878 -25.775 -26.731 1.00 49.47 307 ASN A CA 1
ATOM 2440 C C . ASN A 1 307 ? -4.687 -24.908 -27.167 1.00 49.47 307 ASN A C 1
ATOM 2442 O O . ASN A 1 307 ? -4.854 -24.048 -28.032 1.00 49.47 307 ASN A O 1
ATOM 2446 N N . PHE A 1 308 ? -3.483 -25.126 -26.625 1.00 49.12 308 PHE A N 1
ATOM 2447 C CA . PHE A 1 308 ? -2.303 -24.364 -27.045 1.00 49.12 308 PHE A CA 1
ATOM 2448 C C . PHE A 1 308 ? -1.694 -24.923 -28.341 1.00 49.12 308 PHE A C 1
ATOM 2450 O O . PHE A 1 308 ? -1.302 -24.154 -29.219 1.00 49.12 308 PHE A O 1
ATOM 2457 N N . ASP A 1 309 ? -1.717 -26.246 -28.531 1.00 50.16 309 ASP A N 1
ATOM 2458 C CA . ASP A 1 309 ? -1.130 -26.884 -29.719 1.00 50.16 309 ASP A CA 1
ATOM 2459 C C . ASP A 1 309 ? -1.959 -26.687 -30.999 1.00 50.16 309 ASP A C 1
ATOM 2461 O O . ASP A 1 309 ? -1.409 -26.698 -32.105 1.00 50.16 309 ASP A O 1
ATOM 2465 N N . LYS A 1 310 ? -3.265 -26.407 -30.883 1.00 52.75 310 LYS A N 1
ATOM 2466 C CA . LYS A 1 310 ? -4.106 -26.068 -32.045 1.00 52.75 310 LYS A CA 1
ATOM 2467 C C . LYS A 1 310 ? -3.922 -24.627 -32.535 1.00 52.75 310 LYS A C 1
ATOM 2469 O O . LYS A 1 310 ? -4.154 -24.364 -33.711 1.00 52.75 310 LYS A O 1
ATOM 2474 N N . ALA A 1 311 ? -3.453 -23.706 -31.690 1.00 51.59 311 ALA A N 1
ATOM 2475 C CA . ALA A 1 311 ? -3.273 -22.300 -32.069 1.00 51.59 311 ALA A CA 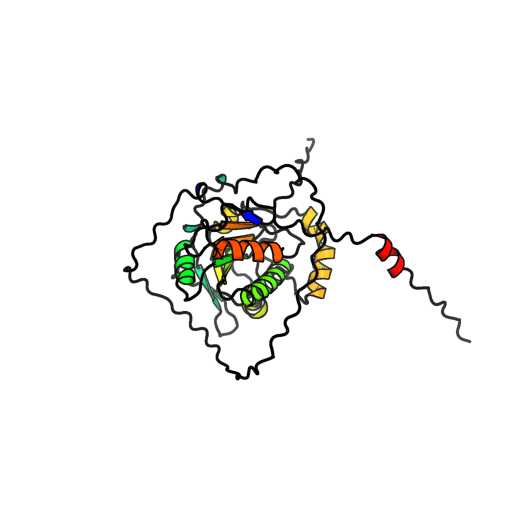1
ATOM 2476 C C . ALA A 1 311 ? -1.936 -22.010 -32.786 1.00 51.59 311 ALA A C 1
ATOM 2478 O O . ALA A 1 311 ? -1.799 -20.971 -33.433 1.00 51.59 311 ALA A O 1
ATOM 2479 N N . VAL A 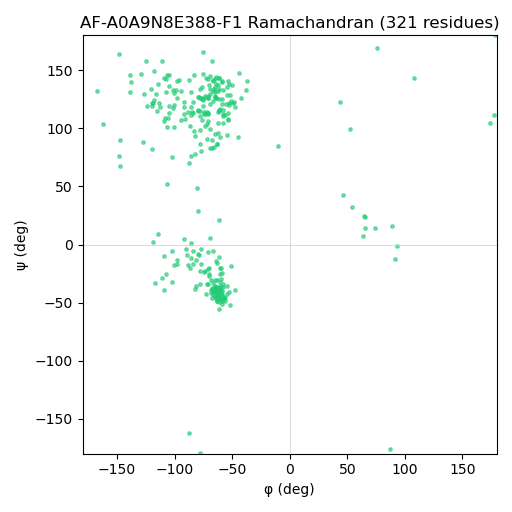1 312 ? -0.951 -22.916 -32.705 1.00 53.97 312 VAL A N 1
ATOM 2480 C CA . VAL A 1 312 ? 0.412 -22.694 -33.238 1.00 53.97 312 VAL A CA 1
ATOM 2481 C C . VAL A 1 312 ? 0.633 -23.322 -34.624 1.00 53.97 312 VAL A C 1
ATOM 2483 O O . VAL A 1 312 ? 1.567 -22.950 -35.334 1.00 53.97 312 VAL A O 1
ATOM 2486 N N . ARG A 1 313 ? -0.259 -24.199 -35.100 1.00 50.50 313 ARG A N 1
ATOM 2487 C CA . ARG A 1 313 ? -0.185 -24.740 -36.469 1.00 50.50 313 ARG A CA 1
ATOM 2488 C C . ARG A 1 313 ? -0.910 -23.837 -37.470 1.00 50.50 313 ARG A C 1
ATOM 2490 O O . ARG A 1 313 ? -1.943 -24.206 -38.018 1.00 50.50 313 ARG A O 1
ATOM 2497 N N . ARG A 1 314 ? -0.354 -22.653 -37.754 1.00 53.84 314 ARG A N 1
ATOM 2498 C CA . ARG A 1 314 ? -0.710 -21.941 -38.993 1.00 53.84 314 ARG A CA 1
ATOM 2499 C C . ARG A 1 314 ? -0.104 -22.703 -40.182 1.00 53.84 314 ARG A C 1
ATOM 2501 O O . ARG A 1 314 ? 1.099 -22.970 -40.157 1.00 53.84 314 ARG A O 1
ATOM 2508 N N . PRO A 1 315 ? -0.882 -23.058 -41.217 1.00 54.78 315 PRO A N 1
ATOM 2509 C CA . PRO A 1 315 ? -0.332 -23.680 -42.413 1.00 54.78 315 PRO A CA 1
ATOM 2510 C C . PRO A 1 315 ? 0.663 -22.716 -43.073 1.00 54.78 315 PRO A C 1
ATOM 2512 O O . PRO A 1 315 ? 0.331 -21.564 -43.358 1.00 54.78 315 PRO A O 1
ATOM 2515 N N . ARG A 1 316 ? 1.899 -23.181 -43.303 1.00 54.56 316 ARG A N 1
ATOM 2516 C CA . ARG A 1 316 ? 2.876 -22.480 -44.146 1.00 54.56 316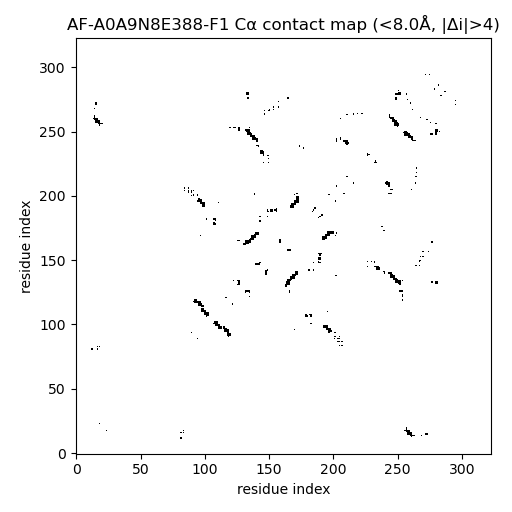 ARG A CA 1
ATOM 2517 C C . ARG A 1 316 ? 2.254 -22.321 -45.535 1.00 54.56 316 ARG A C 1
ATOM 2519 O O . ARG A 1 316 ? 2.195 -23.288 -46.291 1.00 54.56 316 ARG A O 1
ATOM 2526 N N . ARG A 1 317 ? 1.794 -21.112 -45.875 1.00 65.19 317 ARG A N 1
ATOM 2527 C CA . ARG A 1 317 ? 1.528 -20.735 -47.268 1.00 65.19 317 ARG A CA 1
ATOM 2528 C C . ARG A 1 317 ? 2.841 -20.910 -48.031 1.00 65.19 317 ARG A C 1
ATOM 2530 O O . ARG A 1 317 ? 3.795 -20.177 -47.782 1.00 65.19 317 ARG A O 1
ATOM 2537 N N . ARG A 1 318 ? 2.899 -21.907 -48.917 1.00 64.62 318 ARG A N 1
ATOM 2538 C CA . ARG A 1 318 ? 3.927 -21.978 -49.956 1.00 64.62 318 ARG A CA 1
ATOM 2539 C C . ARG A 1 318 ? 3.731 -20.751 -50.843 1.00 64.62 318 ARG A C 1
ATOM 2541 O O . ARG A 1 318 ? 2.684 -20.613 -51.469 1.00 64.62 318 ARG A O 1
ATOM 2548 N N . LEU A 1 319 ? 4.701 -19.844 -50.829 1.00 66.62 319 LEU A N 1
ATOM 2549 C CA . LEU A 1 319 ? 4.815 -18.825 -51.863 1.00 66.62 319 LEU A CA 1
ATOM 2550 C C . LEU A 1 319 ? 5.168 -19.558 -53.157 1.00 66.62 319 LEU A C 1
ATOM 2552 O O . LEU A 1 319 ? 6.121 -20.338 -53.186 1.00 66.62 319 LEU A O 1
ATOM 2556 N N . SER A 1 320 ? 4.343 -19.368 -54.180 1.00 63.28 320 SER A N 1
ATOM 2557 C CA . SER A 1 320 ? 4.635 -19.862 -55.523 1.00 63.28 320 SER A CA 1
ATOM 2558 C C . SER A 1 320 ? 5.745 -18.995 -56.126 1.00 63.28 320 SER A C 1
ATOM 2560 O O . SER A 1 320 ? 5.767 -17.793 -55.843 1.00 63.28 320 SER A O 1
ATOM 2562 N N . PRO A 1 321 ? 6.669 -19.569 -56.913 1.00 59.56 321 PRO A N 1
ATOM 2563 C CA . PRO A 1 321 ? 7.695 -18.790 -57.589 1.00 59.56 321 PRO A CA 1
ATOM 2564 C C . PRO A 1 321 ? 7.029 -17.865 -58.613 1.00 59.56 321 PRO A C 1
ATOM 2566 O O . PRO A 1 321 ? 6.159 -18.299 -59.368 1.00 59.56 321 PRO A O 1
ATOM 2569 N N . ALA A 1 322 ? 7.405 -16.588 -58.588 1.00 61.12 322 ALA A N 1
ATOM 2570 C CA . ALA A 1 322 ? 7.009 -15.629 -59.610 1.00 61.12 322 ALA A CA 1
ATOM 2571 C C . ALA A 1 322 ? 7.720 -15.979 -60.927 1.00 61.12 322 ALA A C 1
ATOM 2573 O O . ALA A 1 322 ? 8.915 -16.287 -60.909 1.00 61.12 322 ALA A O 1
ATOM 2574 N N . ALA A 1 323 ? 6.952 -15.970 -62.016 1.00 66.50 323 ALA A N 1
ATOM 2575 C CA . ALA A 1 323 ? 7.443 -15.992 -63.390 1.00 66.50 323 ALA A CA 1
ATOM 2576 C C . ALA A 1 323 ? 7.822 -14.574 -63.831 1.00 66.50 323 ALA A C 1
ATOM 2578 O O . ALA A 1 323 ? 7.178 -13.622 -63.329 1.00 66.50 323 ALA A O 1
#

Mean predicted aligned error: 12.87 Å